Protein AF-0000000084983338 (afdb_homodimer)

Structure (mmCIF, N/CA/C/O backbone):
data_AF-0000000084983338-model_v1
#
loop_
_entity.id
_entity.type
_entity.pdbx_description
1 polymer 'DUF1273 domain-containing protein'
#
loop_
_atom_site.group_PDB
_atom_site.id
_atom_site.type_symbol
_atom_site.label_atom_id
_atom_site.label_alt_id
_atom_site.label_comp_id
_atom_site.label_asym_id
_atom_site.label_entity_id
_atom_site.label_seq_id
_atom_site.pdbx_PDB_ins_code
_atom_site.Cartn_x
_atom_site.Cartn_y
_atom_site.Cartn_z
_atom_site.occupancy
_atom_site.B_iso_or_equiv
_atom_site.auth_seq_id
_atom_site.auth_comp_id
_atom_site.auth_asym_id
_atom_site.auth_atom_id
_atom_site.pdbx_PDB_model_num
ATOM 1 N N . MET A 1 1 ? 13.805 -12.859 -18.594 1 73.19 1 MET A N 1
ATOM 2 C CA . MET A 1 1 ? 13.367 -13.867 -17.625 1 73.19 1 MET A CA 1
ATOM 3 C C . MET A 1 1 ? 12.023 -13.492 -17.016 1 73.19 1 MET A C 1
ATOM 5 O O . MET A 1 1 ? 11.156 -14.352 -16.844 1 73.19 1 MET A O 1
ATOM 9 N N . LYS A 1 2 ? 11.617 -12.203 -17.047 1 92.12 2 LYS A N 1
ATOM 10 C CA . LYS A 1 2 ? 10.352 -11.75 -16.484 1 92.12 2 LYS A CA 1
ATOM 11 C C . LYS A 1 2 ? 9.18 -12.148 -17.375 1 92.12 2 LYS A C 1
ATOM 13 O O . LYS A 1 2 ? 8.086 -12.438 -16.875 1 92.12 2 LYS A O 1
ATOM 18 N N . GLU A 1 3 ? 9.516 -12.289 -18.594 1 93.5 3 GLU A N 1
ATOM 19 C CA . GLU A 1 3 ? 8.461 -12.578 -19.562 1 93.5 3 GLU A CA 1
ATOM 20 C C . GLU A 1 3 ? 7.926 -14 -19.375 1 93.5 3 GLU A C 1
ATOM 22 O O . GLU A 1 3 ? 6.812 -14.305 -19.812 1 93.5 3 GLU A O 1
ATOM 27 N N . LYS A 1 4 ? 8.625 -14.766 -18.797 1 98.25 4 LYS A N 1
ATOM 28 C CA . LYS A 1 4 ? 8.211 -16.156 -18.578 1 98.25 4 LYS A CA 1
ATOM 29 C C . LYS A 1 4 ? 7.598 -16.328 -17.203 1 98.25 4 LYS A C 1
ATOM 31 O O . LYS A 1 4 ? 7.402 -17.453 -16.75 1 98.25 4 LYS A O 1
ATOM 36 N N . THR A 1 5 ? 7.383 -15.203 -16.531 1 98.69 5 THR A N 1
ATOM 37 C CA . THR A 1 5 ? 6.875 -15.258 -15.164 1 98.69 5 THR A CA 1
ATOM 38 C C . THR A 1 5 ? 5.594 -14.445 -15.023 1 98.69 5 THR A C 1
ATOM 40 O O . THR A 1 5 ? 5.492 -13.336 -15.562 1 98.69 5 THR A O 1
ATOM 43 N N . CYS A 1 6 ? 4.602 -15.016 -14.328 1 98.88 6 CYS A N 1
ATOM 44 C CA . CYS A 1 6 ? 3.363 -14.344 -13.945 1 98.88 6 CYS A CA 1
ATOM 45 C C . CYS A 1 6 ? 3.211 -14.305 -12.43 1 98.88 6 CYS A C 1
ATOM 47 O O . CYS A 1 6 ? 3.486 -15.289 -11.742 1 98.88 6 CYS A O 1
ATOM 49 N N . CYS A 1 7 ? 2.801 -13.148 -11.93 1 98.88 7 CYS A N 1
ATOM 50 C CA . CYS A 1 7 ? 2.467 -13.102 -10.516 1 98.88 7 CYS A CA 1
ATOM 51 C C . CYS A 1 7 ? 0.972 -12.891 -10.312 1 98.88 7 CYS A C 1
ATOM 53 O O . CYS A 1 7 ? 0.262 -12.516 -11.25 1 98.88 7 CYS A O 1
ATOM 55 N N . PHE A 1 8 ? 0.572 -13.234 -9.086 1 98.81 8 PHE A N 1
ATOM 56 C CA . PHE A 1 8 ? -0.829 -13.078 -8.711 1 98.81 8 PHE A CA 1
ATOM 57 C C . PHE A 1 8 ? -0.981 -12.055 -7.594 1 98.81 8 PHE A C 1
ATOM 59 O O . PHE A 1 8 ? -0.104 -11.922 -6.738 1 98.81 8 PHE A O 1
ATOM 66 N N . THR A 1 9 ? -2.039 -11.32 -7.617 1 98.06 9 THR A N 1
ATOM 67 C CA . THR A 1 9 ? -2.439 -10.469 -6.504 1 98.06 9 THR A CA 1
ATOM 68 C C . THR A 1 9 ? -3.955 -10.273 -6.484 1 98.06 9 THR A C 1
ATOM 70 O O . THR A 1 9 ? -4.586 -10.172 -7.539 1 98.06 9 THR A O 1
ATOM 73 N N . GLY A 1 10 ? -4.531 -10.305 -5.344 1 96.75 10 GLY A N 1
ATOM 74 C CA . GLY A 1 10 ? -5.969 -10.109 -5.293 1 96.75 10 GLY A CA 1
ATOM 75 C C . GLY A 1 10 ? -6.508 -10 -3.879 1 96.75 10 GLY A C 1
ATOM 76 O O . GLY A 1 10 ? -5.75 -10.109 -2.912 1 96.75 10 GLY A O 1
ATOM 77 N N . HIS A 1 11 ? -7.77 -9.758 -3.781 1 94.25 11 HIS A N 1
ATOM 78 C CA . HIS A 1 11 ? -8.453 -9.555 -2.512 1 94.25 11 HIS A CA 1
ATOM 79 C C . HIS A 1 11 ? -8.43 -10.812 -1.656 1 94.25 11 HIS A C 1
ATOM 81 O O . HIS A 1 11 ? -8.5 -11.93 -2.184 1 94.25 11 HIS A O 1
ATOM 87 N N . ARG A 1 12 ? -8.406 -10.648 -0.365 1 91.06 12 ARG A N 1
ATOM 88 C CA . ARG A 1 12 ? -8.445 -11.766 0.58 1 91.06 12 ARG A CA 1
ATOM 89 C C . ARG A 1 12 ? -9.875 -12.227 0.818 1 91.06 12 ARG A C 1
ATOM 91 O O . ARG A 1 12 ? -10.133 -13.43 0.928 1 91.06 12 ARG A O 1
ATOM 98 N N . ASP A 1 13 ? -10.688 -11.234 0.891 1 90.38 13 ASP A N 1
ATOM 99 C CA . ASP A 1 13 ? -12.086 -11.516 1.216 1 90.38 13 ASP A CA 1
ATOM 100 C C . ASP A 1 13 ? -12.93 -11.617 -0.049 1 90.38 13 ASP A C 1
ATOM 102 O O . ASP A 1 13 ? -13.422 -10.609 -0.558 1 90.38 13 ASP A O 1
ATOM 106 N N . ILE A 1 14 ? -13.141 -12.797 -0.531 1 93.5 14 ILE A N 1
ATOM 107 C CA . ILE A 1 14 ? -13.953 -13.094 -1.707 1 93.5 14 ILE A CA 1
ATOM 108 C C . ILE A 1 14 ? -15.117 -13.992 -1.314 1 93.5 14 ILE A C 1
ATOM 110 O O . ILE A 1 14 ? -14.922 -15.047 -0.711 1 93.5 14 ILE A O 1
ATOM 114 N N . PRO A 1 15 ? -16.312 -13.539 -1.605 1 93.44 15 PRO A N 1
ATOM 115 C CA . PRO A 1 15 ? -17.453 -14.414 -1.312 1 93.44 15 PRO A CA 1
ATOM 116 C C . PRO A 1 15 ? -17.312 -15.789 -1.964 1 93.44 15 PRO A C 1
ATOM 118 O O . PRO A 1 15 ? -17 -15.883 -3.154 1 93.44 15 PRO A O 1
ATOM 121 N N . LYS A 1 16 ? -17.609 -16.812 -1.213 1 93.75 16 LYS A N 1
ATOM 122 C CA . LYS A 1 16 ? -17.406 -18.188 -1.666 1 93.75 16 LYS A CA 1
ATOM 123 C C . LYS A 1 16 ? -18.234 -18.484 -2.914 1 93.75 16 LYS A C 1
ATOM 125 O O . LYS A 1 16 ? -17.828 -19.266 -3.768 1 93.75 16 LYS A O 1
ATOM 130 N N . LYS A 1 17 ? -19.359 -17.797 -3.002 1 95.56 17 LYS A N 1
ATOM 131 C CA . LYS A 1 17 ? -20.25 -18.016 -4.133 1 95.56 17 LYS A CA 1
ATOM 132 C C . LYS A 1 17 ? -19.578 -17.641 -5.449 1 95.56 17 LYS A C 1
ATOM 134 O O . LYS A 1 17 ? -19.984 -18.109 -6.516 1 95.56 17 LYS A O 1
ATOM 139 N N . LEU A 1 18 ? -18.484 -16.922 -5.41 1 95.94 18 LEU A N 1
ATOM 140 C CA . LEU A 1 18 ? -17.812 -16.453 -6.617 1 95.94 18 LEU A CA 1
ATOM 141 C C . LEU A 1 18 ? -16.656 -17.359 -6.992 1 95.94 18 LEU A C 1
ATOM 143 O O . LEU A 1 18 ? -16.094 -17.234 -8.078 1 95.94 18 LEU A O 1
ATOM 147 N N . TYR A 1 19 ? -16.312 -18.328 -6.145 1 96.62 19 TYR A N 1
ATOM 148 C CA . TYR A 1 19 ? -15.125 -19.141 -6.32 1 96.62 19 TYR A CA 1
ATOM 149 C C . TYR A 1 19 ? -15.188 -19.938 -7.625 1 96.62 19 TYR A C 1
ATOM 151 O O . TYR A 1 19 ? -14.219 -19.953 -8.391 1 96.62 19 TYR A O 1
ATOM 159 N N . PRO A 1 20 ? -16.359 -20.516 -7.949 1 97 20 PRO A N 1
ATOM 160 C CA . PRO A 1 20 ? -16.391 -21.312 -9.18 1 97 20 PRO A CA 1
ATOM 161 C C . PRO A 1 20 ? -16.109 -20.484 -10.422 1 97 20 PRO A C 1
ATOM 163 O O . PRO A 1 20 ? -15.336 -20.906 -11.289 1 97 20 PRO A O 1
ATOM 166 N N . LYS A 1 21 ? -16.672 -19.312 -10.477 1 97 21 LYS A N 1
ATOM 167 C CA . LYS A 1 21 ? -16.453 -18.438 -11.617 1 97 21 LYS A CA 1
ATOM 168 C C . LYS A 1 21 ? -15.008 -17.969 -11.695 1 97 21 LYS A C 1
ATOM 170 O O . LYS A 1 21 ? -14.406 -17.953 -12.766 1 97 21 LYS A O 1
ATOM 175 N N . ILE A 1 22 ? -14.469 -17.656 -10.625 1 97.81 22 ILE A N 1
ATOM 176 C CA . ILE A 1 22 ? -13.094 -17.172 -10.562 1 97.81 22 ILE A CA 1
ATOM 177 C C . ILE A 1 22 ? -12.133 -18.297 -10.961 1 97.81 22 ILE A C 1
ATOM 179 O O . ILE A 1 22 ? -11.211 -18.078 -11.75 1 97.81 22 ILE A O 1
ATOM 183 N N . LYS A 1 23 ? -12.414 -19.484 -10.414 1 98.19 23 LYS A N 1
ATOM 184 C CA . LYS A 1 23 ? -11.562 -20.641 -10.703 1 98.19 23 LYS A CA 1
ATOM 185 C C . LYS A 1 23 ? -11.57 -20.953 -12.195 1 98.19 23 LYS A C 1
ATOM 187 O O . LYS A 1 23 ? -10.523 -21.281 -12.773 1 98.19 23 LYS A O 1
ATOM 192 N N . LYS A 1 24 ? -12.711 -20.828 -12.758 1 98 24 LYS A N 1
ATOM 193 C CA . LYS A 1 24 ? -12.828 -21.109 -14.188 1 98 24 LYS A CA 1
ATOM 194 C C . LYS A 1 24 ? -12.008 -20.125 -15.016 1 98 24 LYS A C 1
ATOM 196 O O . LYS A 1 24 ? -11.234 -20.531 -15.891 1 98 24 LYS A O 1
ATOM 201 N N . ARG A 1 25 ? -12.125 -18.906 -14.758 1 98.12 25 ARG A N 1
ATOM 202 C CA . ARG A 1 25 ? -11.398 -17.859 -15.484 1 98.12 25 ARG A CA 1
ATOM 203 C C . ARG A 1 25 ? -9.898 -17.953 -15.219 1 98.12 25 ARG A C 1
ATOM 205 O O . ARG A 1 25 ? -9.086 -17.766 -16.125 1 98.12 25 ARG A O 1
ATOM 212 N N . LEU A 1 26 ? -9.602 -18.25 -14.008 1 98.62 26 LEU A N 1
ATOM 213 C CA . LEU A 1 26 ? -8.203 -18.391 -13.617 1 98.62 26 LEU A CA 1
ATOM 214 C C . LEU A 1 26 ? -7.531 -19.516 -14.398 1 98.62 26 LEU A C 1
ATOM 216 O O . LEU A 1 26 ? -6.441 -19.328 -14.945 1 98.62 26 LEU A O 1
ATOM 220 N N . LYS A 1 27 ? -8.227 -20.625 -14.422 1 98.69 27 LYS A N 1
ATOM 221 C CA . LYS A 1 27 ? -7.715 -21.766 -15.18 1 98.69 27 LYS A CA 1
ATOM 222 C C . LYS A 1 27 ? -7.461 -21.375 -16.641 1 98.69 27 LYS A C 1
ATOM 224 O O . LYS A 1 27 ? -6.398 -21.672 -17.188 1 98.69 27 LYS A O 1
ATOM 229 N N . HIS A 1 28 ? -8.383 -20.688 -17.172 1 98.5 28 HIS A N 1
ATOM 230 C CA . HIS A 1 28 ? -8.281 -20.266 -18.562 1 98.5 28 HIS A CA 1
ATOM 231 C C . HIS A 1 28 ? -7.086 -19.344 -18.781 1 98.5 28 HIS A C 1
ATOM 233 O O . HIS A 1 28 ? -6.301 -19.547 -19.703 1 98.5 28 HIS A O 1
ATOM 239 N N . GLU A 1 29 ? -6.902 -18.391 -17.969 1 98.62 29 GLU A N 1
ATOM 240 C CA . GLU A 1 29 ? -5.84 -17.406 -18.125 1 98.62 29 GLU A CA 1
ATOM 241 C C . GLU A 1 29 ? -4.465 -18.031 -17.922 1 98.62 29 GLU A C 1
ATOM 243 O O . GLU A 1 29 ? -3.516 -17.719 -18.641 1 98.62 29 GLU A O 1
ATOM 248 N N . ILE A 1 30 ? -4.371 -18.938 -16.922 1 98.81 30 ILE A N 1
ATOM 249 C CA . ILE A 1 30 ? -3.096 -19.594 -16.688 1 98.81 30 ILE A CA 1
ATOM 250 C C . ILE A 1 30 ? -2.721 -20.453 -17.891 1 98.81 30 ILE A C 1
ATOM 252 O O . ILE A 1 30 ? -1.581 -20.422 -18.359 1 98.81 30 ILE A O 1
ATOM 256 N N . LYS A 1 31 ? -3.709 -21.172 -18.391 1 98.75 31 LYS A N 1
ATOM 257 C CA . LYS A 1 31 ? -3.445 -22.016 -19.562 1 98.75 31 LYS A CA 1
ATOM 258 C C . LYS A 1 31 ? -3.025 -21.156 -20.75 1 98.75 31 LYS A C 1
ATOM 260 O O . LYS A 1 31 ? -2.145 -21.562 -21.516 1 98.75 31 LYS A O 1
ATOM 265 N N . ARG A 1 32 ? -3.691 -20.047 -20.953 1 98.62 32 ARG A N 1
ATOM 266 C CA . ARG A 1 32 ? -3.32 -19.141 -22.016 1 98.62 32 ARG A CA 1
ATOM 267 C C . ARG A 1 32 ? -1.866 -18.703 -21.891 1 98.62 32 ARG A C 1
ATOM 269 O O . ARG A 1 32 ? -1.115 -18.719 -22.859 1 98.62 32 ARG A O 1
ATOM 276 N N . LEU A 1 33 ? -1.463 -18.375 -20.75 1 98.62 33 LEU A N 1
ATOM 277 C CA . LEU A 1 33 ? -0.1 -17.922 -20.516 1 98.62 33 LEU A CA 1
ATOM 278 C C . LEU A 1 33 ? 0.902 -19.047 -20.719 1 98.62 33 LEU A C 1
ATOM 280 O O . LEU A 1 33 ? 1.988 -18.828 -21.266 1 98.62 33 LEU A O 1
ATOM 284 N N . ILE A 1 34 ? 0.496 -20.234 -20.25 1 98.56 34 ILE A N 1
ATOM 285 C CA . ILE A 1 34 ? 1.349 -21.391 -20.484 1 98.56 34 ILE A CA 1
ATOM 286 C C . ILE A 1 34 ? 1.582 -21.562 -21.984 1 98.56 34 ILE A C 1
ATOM 288 O O . ILE A 1 34 ? 2.717 -21.781 -22.422 1 98.56 34 ILE A O 1
ATOM 292 N N . SER A 1 35 ? 0.525 -21.422 -22.734 1 98.12 35 SER A N 1
ATOM 293 C CA . SER A 1 35 ? 0.621 -21.594 -24.172 1 98.12 35 SER A CA 1
ATOM 294 C C . SER A 1 35 ? 1.512 -20.516 -24.797 1 98.12 35 SER A C 1
ATOM 296 O O . SER A 1 35 ? 2.043 -20.703 -25.891 1 98.12 35 SER A O 1
ATOM 298 N N . GLN A 1 36 ? 1.729 -19.453 -24.109 1 97.88 36 GLN A N 1
ATOM 299 C CA . GLN A 1 36 ? 2.555 -18.344 -24.594 1 97.88 36 GLN A CA 1
ATOM 300 C C . GLN A 1 36 ? 3.982 -18.453 -24.062 1 97.88 36 GLN A C 1
ATOM 302 O O . GLN A 1 36 ? 4.797 -17.562 -24.281 1 97.88 36 GLN A O 1
ATOM 307 N N . GLY A 1 37 ? 4.207 -19.453 -23.297 1 97.81 37 GLY A N 1
ATOM 308 C CA . GLY A 1 37 ? 5.574 -19.734 -22.891 1 97.81 37 GLY A CA 1
ATOM 309 C C . GLY A 1 37 ? 5.867 -19.359 -21.453 1 97.81 37 GLY A C 1
ATOM 310 O O . GLY A 1 37 ? 7.012 -19.438 -21 1 97.81 37 GLY A O 1
ATOM 311 N N . VAL A 1 38 ? 4.859 -19 -20.703 1 98.62 38 VAL A N 1
ATOM 312 C CA . VAL A 1 38 ? 5.039 -18.672 -19.281 1 98.62 38 VAL A CA 1
ATOM 313 C C . VAL A 1 38 ? 5.207 -19.953 -18.469 1 98.62 38 VAL A C 1
ATOM 315 O O . VAL A 1 38 ? 4.426 -20.891 -18.609 1 98.62 38 VAL A O 1
ATOM 318 N N . LEU A 1 39 ? 6.223 -19.906 -17.578 1 98.62 39 LEU A N 1
ATOM 319 C CA . LEU A 1 39 ? 6.57 -21.125 -16.859 1 98.62 39 LEU A CA 1
ATOM 320 C C . LEU A 1 39 ? 6.457 -20.906 -15.352 1 98.62 39 LEU A C 1
ATOM 322 O O . LEU A 1 39 ? 6.215 -21.859 -14.602 1 98.62 39 LEU A O 1
ATOM 326 N N . TYR A 1 40 ? 6.707 -19.734 -14.906 1 98.81 40 TYR A N 1
ATOM 327 C CA . TYR A 1 40 ? 6.797 -19.453 -13.477 1 98.81 40 TYR A CA 1
ATOM 328 C C . TYR A 1 40 ? 5.59 -18.641 -13.008 1 98.81 40 TYR A C 1
ATOM 330 O O . TYR A 1 40 ? 5.211 -17.656 -13.633 1 98.81 40 TYR A O 1
ATOM 338 N N . PHE A 1 41 ? 5 -19.156 -11.938 1 98.88 41 PHE A N 1
ATOM 339 C CA . PHE A 1 41 ? 3.834 -18.5 -11.359 1 98.88 41 PHE A CA 1
ATOM 340 C C . PHE A 1 41 ? 4.07 -18.156 -9.891 1 98.88 41 PHE A C 1
ATOM 342 O O . PHE A 1 41 ? 4.23 -19.062 -9.062 1 98.88 41 PHE A O 1
ATOM 349 N N . GLY A 1 42 ? 4.125 -16.844 -9.633 1 98.69 42 GLY A N 1
ATOM 350 C CA . GLY A 1 42 ? 4.438 -16.359 -8.297 1 98.69 42 GLY A CA 1
ATOM 351 C C . GLY A 1 42 ? 3.205 -15.961 -7.504 1 98.69 42 GLY A C 1
ATOM 352 O O . GLY A 1 42 ? 2.316 -15.289 -8.023 1 98.69 42 GLY A O 1
ATOM 353 N N . CYS A 1 43 ? 3.25 -16.328 -6.215 1 98 43 CYS A N 1
ATOM 354 C CA . CYS A 1 43 ? 2.131 -16.062 -5.316 1 98 43 CYS A CA 1
ATOM 355 C C . CYS A 1 43 ? 2.625 -15.609 -3.947 1 98 43 CYS A C 1
ATOM 357 O O . CYS A 1 43 ? 3.678 -16.062 -3.484 1 98 43 CYS A O 1
ATOM 359 N N . GLY A 1 44 ? 1.779 -14.758 -3.316 1 97.56 44 GLY A N 1
ATOM 360 C CA . GLY A 1 44 ? 2.203 -14.188 -2.047 1 97.56 44 GLY A CA 1
ATOM 361 C C . GLY A 1 44 ? 1.765 -15.008 -0.849 1 97.56 44 GLY A C 1
ATOM 362 O O . GLY A 1 44 ? 2.096 -14.68 0.292 1 97.56 44 GLY A O 1
ATOM 363 N N . GLY A 1 45 ? 0.954 -15.977 -1.044 1 96.94 45 GLY A N 1
ATOM 364 C CA . GLY A 1 45 ? 0.61 -16.922 0.007 1 96.94 45 GLY A CA 1
ATOM 365 C C . GLY A 1 45 ? -0.509 -16.438 0.906 1 96.94 45 GLY A C 1
ATOM 366 O O . GLY A 1 45 ? -0.864 -17.094 1.882 1 96.94 45 GLY A O 1
ATOM 367 N N . ALA A 1 46 ? -1.044 -15.273 0.644 1 95.19 46 ALA A N 1
ATOM 368 C CA . ALA A 1 46 ? -2.146 -14.758 1.452 1 95.19 46 ALA A CA 1
ATOM 369 C C . ALA A 1 46 ? -3.408 -15.594 1.257 1 95.19 46 ALA A C 1
ATOM 371 O O . ALA A 1 46 ? -3.465 -16.438 0.366 1 95.19 46 ALA A O 1
ATOM 372 N N . GLN A 1 47 ? -4.34 -15.383 2.152 1 95.25 47 GLN A N 1
ATOM 373 C CA . GLN A 1 47 ? -5.648 -16.016 2 1 95.25 47 GLN A CA 1
ATOM 374 C C . GLN A 1 47 ? -6.414 -15.406 0.83 1 95.25 47 GLN A C 1
ATOM 376 O O . GLN A 1 47 ? -6.004 -14.383 0.274 1 95.25 47 GLN A O 1
ATOM 381 N N . GLY A 1 48 ? -7.473 -16.062 0.41 1 95.94 48 GLY A N 1
ATOM 382 C CA . GLY A 1 48 ? -8.32 -15.539 -0.649 1 95.94 48 GLY A CA 1
ATOM 383 C C . GLY A 1 48 ? -7.812 -15.875 -2.039 1 95.94 48 GLY A C 1
ATOM 384 O O . GLY A 1 48 ? -7.617 -17.047 -2.369 1 95.94 48 GLY A O 1
ATOM 385 N N . PHE A 1 49 ? -7.555 -14.828 -2.785 1 98.06 49 PHE A N 1
ATOM 386 C CA . PHE A 1 49 ? -7.227 -15.023 -4.195 1 98.06 49 PHE A CA 1
ATOM 387 C C . PHE A 1 49 ? -5.902 -15.766 -4.344 1 98.06 49 PHE A C 1
ATOM 389 O O . PHE A 1 49 ? -5.773 -16.641 -5.191 1 98.06 49 PHE A O 1
ATOM 396 N N . ASP A 1 50 ? -4.938 -15.469 -3.527 1 98.12 50 ASP A N 1
ATOM 397 C CA . ASP A 1 50 ? -3.637 -16.125 -3.598 1 98.12 50 ASP A CA 1
ATOM 398 C C . ASP A 1 50 ? -3.779 -17.641 -3.422 1 98.12 50 ASP A C 1
ATOM 400 O O . ASP A 1 50 ? -3.119 -18.422 -4.117 1 98.12 50 ASP A O 1
ATOM 404 N N . THR A 1 51 ? -4.605 -17.984 -2.467 1 97.81 51 THR A N 1
ATOM 405 C CA . THR A 1 51 ? -4.816 -19.422 -2.223 1 97.81 51 THR A CA 1
ATOM 406 C C . THR A 1 51 ? -5.418 -20.094 -3.451 1 97.81 51 THR A C 1
ATOM 408 O O . THR A 1 51 ? -4.957 -21.156 -3.869 1 97.81 51 THR A O 1
ATOM 411 N N . LEU A 1 52 ? -6.402 -19.453 -4.043 1 98.19 52 LEU A N 1
ATOM 412 C CA . LEU A 1 52 ? -7.027 -19.984 -5.25 1 98.19 52 LEU A CA 1
ATOM 413 C C . LEU A 1 52 ? -6 -20.156 -6.363 1 98.19 52 LEU A C 1
ATOM 415 O O . LEU A 1 52 ? -5.984 -21.188 -7.051 1 98.19 52 LEU A O 1
ATOM 419 N N . CYS A 1 53 ? -5.18 -19.234 -6.512 1 98.88 53 CYS A N 1
ATOM 420 C CA . CYS A 1 53 ? -4.188 -19.234 -7.578 1 98.88 53 CYS A CA 1
ATOM 421 C C . CYS A 1 53 ? -3.162 -20.344 -7.363 1 98.88 53 CYS A C 1
ATOM 423 O O . CYS A 1 53 ? -2.861 -21.109 -8.281 1 98.88 53 CYS A O 1
ATOM 425 N N . ALA A 1 54 ? -2.648 -20.406 -6.152 1 98.81 54 ALA A N 1
ATOM 426 C CA . ALA A 1 54 ? -1.644 -21.422 -5.848 1 98.81 54 ALA A CA 1
ATOM 427 C C . ALA A 1 54 ? -2.197 -22.812 -6.074 1 98.81 54 ALA A C 1
ATOM 429 O O . ALA A 1 54 ? -1.536 -23.656 -6.688 1 98.81 54 ALA A O 1
ATOM 430 N N . GLN A 1 55 ? -3.383 -22.984 -5.633 1 98.5 55 GLN A N 1
ATOM 431 C CA . GLN A 1 55 ? -4.012 -24.297 -5.793 1 98.5 55 GLN A CA 1
ATOM 432 C C . GLN A 1 55 ? -4.227 -24.625 -7.266 1 98.5 55 GLN A C 1
ATOM 434 O O . GLN A 1 55 ? -4.039 -25.781 -7.688 1 98.5 55 GLN A O 1
ATOM 439 N N . MET A 1 56 ? -4.598 -23.672 -8 1 98.81 56 MET A N 1
ATOM 440 C CA . MET A 1 56 ? -4.828 -23.891 -9.43 1 98.81 56 MET A CA 1
ATOM 441 C C . MET A 1 56 ? -3.527 -24.234 -10.148 1 98.81 56 MET A C 1
ATOM 443 O O . MET A 1 56 ? -3.496 -25.141 -10.984 1 98.81 56 MET A O 1
ATOM 447 N N . VAL A 1 57 ? -2.48 -23.547 -9.859 1 98.88 57 VAL A N 1
ATOM 448 C CA . VAL A 1 57 ? -1.186 -23.828 -10.469 1 98.88 57 VAL A CA 1
ATOM 449 C C . VAL A 1 57 ? -0.762 -25.266 -10.141 1 98.88 57 VAL A C 1
ATOM 451 O O . VAL A 1 57 ? -0.323 -26 -11.023 1 98.88 57 VAL A O 1
ATOM 454 N N . LEU A 1 58 ? -0.917 -25.625 -8.852 1 98.62 58 LEU A N 1
ATOM 455 C CA . LEU A 1 58 ? -0.543 -26.969 -8.43 1 98.62 58 LEU A CA 1
ATOM 456 C C . LEU A 1 58 ? -1.369 -28.016 -9.164 1 98.62 58 LEU A C 1
ATOM 458 O O . LEU A 1 58 ? -0.843 -29.062 -9.562 1 98.62 58 LEU A O 1
ATOM 462 N N . LYS A 1 59 ? -2.639 -27.734 -9.32 1 98.5 59 LYS A N 1
ATOM 463 C CA . LYS A 1 59 ? -3.51 -28.641 -10.047 1 98.5 59 LYS A CA 1
ATOM 464 C C . LYS A 1 59 ? -3.07 -28.781 -11.508 1 98.5 59 LYS A C 1
ATOM 466 O O . LYS A 1 59 ? -2.998 -29.891 -12.039 1 98.5 59 LYS A O 1
ATOM 471 N N . LEU A 1 60 ? -2.742 -27.734 -12.148 1 98.62 60 LEU A N 1
ATOM 472 C CA . LEU A 1 60 ? -2.402 -27.719 -13.562 1 98.62 60 LEU A CA 1
ATOM 473 C C . LEU A 1 60 ? -1.025 -28.328 -13.805 1 98.62 60 LEU A C 1
ATOM 475 O O . LEU A 1 60 ? -0.708 -28.734 -14.922 1 98.62 60 LEU A O 1
ATOM 479 N N . LYS A 1 61 ? -0.242 -28.406 -12.805 1 97.62 61 LYS A N 1
ATOM 480 C CA . LYS A 1 61 ? 1.08 -29.016 -12.922 1 97.62 61 LYS A CA 1
ATOM 481 C C . LYS A 1 61 ? 0.978 -30.469 -13.352 1 97.62 61 LYS A C 1
ATOM 483 O O . LYS A 1 61 ? 1.918 -31.016 -13.93 1 97.62 61 LYS A O 1
ATOM 488 N N . ARG A 1 62 ? -0.092 -31.031 -13.023 1 96.62 62 ARG A N 1
ATOM 489 C CA . ARG A 1 62 ? -0.309 -32.438 -13.422 1 96.62 62 ARG A CA 1
ATOM 490 C C . ARG A 1 62 ? -0.308 -32.562 -14.938 1 96.62 62 ARG A C 1
ATOM 492 O O . ARG A 1 62 ? 0.206 -33.562 -15.469 1 96.62 62 ARG A O 1
ATOM 499 N N . LYS A 1 63 ? -0.829 -31.625 -15.547 1 97.44 63 LYS A N 1
ATOM 500 C CA . LYS A 1 63 ? -0.92 -31.641 -17 1 97.44 63 LYS A CA 1
ATOM 501 C C . LYS A 1 63 ? 0.236 -30.859 -17.641 1 97.44 63 LYS A C 1
ATOM 503 O O . LYS A 1 63 ? 0.657 -31.156 -18.75 1 97.44 63 LYS A O 1
ATOM 508 N N . TYR A 1 64 ? 0.749 -29.969 -16.953 1 98.19 64 TYR A N 1
ATOM 509 C CA . TYR A 1 64 ? 1.858 -29.141 -17.406 1 98.19 64 TYR A CA 1
ATOM 510 C C . TYR A 1 64 ? 3.027 -29.203 -16.422 1 98.19 64 TYR A C 1
ATOM 512 O O . TYR A 1 64 ? 3.299 -28.25 -15.703 1 98.19 64 TYR A O 1
ATOM 520 N N . PRO A 1 65 ? 3.793 -30.219 -16.469 1 96.94 65 PRO A N 1
ATOM 521 C CA . PRO A 1 65 ? 4.789 -30.5 -15.422 1 96.94 65 PRO A CA 1
ATOM 522 C C . PRO A 1 65 ? 5.922 -29.469 -15.398 1 96.94 65 PRO A C 1
ATOM 524 O O . PRO A 1 65 ? 6.645 -29.359 -14.406 1 96.94 65 PRO A O 1
ATOM 527 N N . ASP A 1 66 ? 6.035 -28.734 -16.422 1 97.88 66 ASP A N 1
ATOM 528 C CA . ASP A 1 66 ? 7.168 -27.812 -16.516 1 97.88 66 ASP A CA 1
ATOM 529 C C . ASP A 1 66 ? 6.895 -26.516 -15.758 1 97.88 66 ASP A C 1
ATOM 531 O O . ASP A 1 66 ? 7.816 -25.766 -15.469 1 97.88 66 ASP A O 1
ATOM 535 N N . ILE A 1 67 ? 5.633 -26.234 -15.461 1 98.62 67 ILE A N 1
ATOM 536 C CA . ILE A 1 67 ? 5.371 -24.969 -14.789 1 98.62 67 ILE A CA 1
ATOM 537 C C . ILE A 1 67 ? 5.762 -25.078 -13.312 1 98.62 67 ILE A C 1
ATOM 539 O O . ILE A 1 67 ? 5.832 -26.172 -12.766 1 98.62 67 ILE A O 1
ATOM 543 N N . LYS A 1 68 ? 6.137 -23.922 -12.711 1 98.75 68 LYS A N 1
ATOM 544 C CA . LYS A 1 68 ? 6.605 -23.859 -11.328 1 98.75 68 LYS A CA 1
ATOM 545 C C . LYS A 1 68 ? 5.773 -22.875 -10.516 1 98.75 68 LYS A C 1
ATOM 547 O O . LYS A 1 68 ? 5.414 -21.812 -11 1 98.75 68 LYS A O 1
ATOM 552 N N . LEU A 1 69 ? 5.496 -23.312 -9.281 1 98.81 69 LEU A N 1
ATOM 553 C CA . LEU A 1 69 ? 4.902 -22.422 -8.297 1 98.81 69 LEU A CA 1
ATOM 554 C C . LEU A 1 69 ? 5.973 -21.828 -7.387 1 98.81 69 LEU A C 1
ATOM 556 O O . LEU A 1 69 ? 6.703 -22.562 -6.723 1 98.81 69 LEU A O 1
ATOM 560 N N . ILE A 1 70 ? 6.059 -20.516 -7.414 1 98.81 70 ILE A N 1
ATOM 561 C CA . ILE A 1 70 ? 6.98 -19.781 -6.547 1 98.81 70 ILE A CA 1
ATOM 562 C C . ILE A 1 70 ? 6.191 -19.031 -5.477 1 98.81 70 ILE A C 1
ATOM 564 O O . ILE A 1 70 ? 5.363 -18.172 -5.789 1 98.81 70 ILE A O 1
ATOM 568 N N . LEU A 1 71 ? 6.492 -19.406 -4.219 1 98.75 71 LEU A N 1
ATOM 569 C CA . LEU A 1 71 ? 5.879 -18.672 -3.117 1 98.75 71 LEU A CA 1
ATOM 570 C C . LEU A 1 71 ? 6.816 -17.594 -2.602 1 98.75 71 LEU A C 1
ATOM 572 O O . LEU A 1 71 ? 7.973 -17.859 -2.283 1 98.75 71 LEU A O 1
ATOM 576 N N . VAL A 1 72 ? 6.332 -16.375 -2.66 1 98.62 72 VAL A N 1
ATOM 577 C CA . VAL A 1 72 ? 7.027 -15.25 -2.035 1 98.62 72 VAL A CA 1
ATOM 578 C C . VAL A 1 72 ? 6.281 -14.812 -0.775 1 98.62 72 VAL A C 1
ATOM 580 O O . VAL A 1 72 ? 5.148 -14.328 -0.853 1 98.62 72 VAL A O 1
ATOM 583 N N . LEU A 1 73 ? 6.949 -15.016 0.368 1 98.38 73 LEU A N 1
ATOM 584 C CA . LEU A 1 73 ? 6.289 -14.789 1.649 1 98.38 73 LEU A CA 1
ATOM 585 C C . LEU A 1 73 ? 6.891 -13.586 2.369 1 98.38 73 LEU A C 1
ATOM 587 O O . LEU A 1 73 ? 8.086 -13.32 2.246 1 98.38 73 LEU A O 1
ATOM 591 N N . PRO A 1 74 ? 6.082 -12.883 3.141 1 96.38 74 PRO A N 1
ATOM 592 C CA . PRO A 1 74 ? 6.551 -11.625 3.727 1 96.38 74 PRO A CA 1
ATOM 593 C C . PRO A 1 74 ? 7.492 -11.844 4.906 1 96.38 74 PRO A C 1
ATOM 595 O O . PRO A 1 74 ? 8.477 -11.109 5.062 1 96.38 74 PRO A O 1
ATOM 598 N N . PHE A 1 75 ? 7.184 -12.758 5.742 1 95.25 75 PHE A N 1
ATOM 599 C CA . PHE A 1 75 ? 7.965 -13.094 6.93 1 95.25 75 PHE A CA 1
ATOM 600 C C . PHE A 1 75 ? 7.57 -14.461 7.473 1 95.25 75 PHE A C 1
ATOM 602 O O . PHE A 1 75 ? 6.508 -14.984 7.133 1 95.25 75 PHE A O 1
ATOM 609 N N . PRO A 1 76 ? 8.57 -15.008 8.258 1 95.25 76 PRO A N 1
ATOM 610 C CA . PRO A 1 76 ? 8.156 -16.25 8.914 1 95.25 76 PRO A CA 1
ATOM 611 C C . PRO A 1 76 ? 6.953 -16.062 9.836 1 95.25 76 PRO A C 1
ATOM 613 O O . PRO A 1 76 ? 6.898 -15.094 10.594 1 95.25 76 PRO A O 1
ATOM 616 N N . GLY A 1 77 ? 5.98 -16.906 9.719 1 93.88 77 GLY A N 1
ATOM 617 C CA . GLY A 1 77 ? 4.852 -16.844 10.633 1 93.88 77 GLY A CA 1
ATOM 618 C C . GLY A 1 77 ? 3.654 -16.109 10.055 1 93.88 77 GLY A C 1
ATOM 619 O O . GLY A 1 77 ? 2.729 -15.75 10.789 1 93.88 77 GLY A O 1
ATOM 620 N N . GLN A 1 78 ? 3.598 -15.812 8.797 1 92.56 78 GLN A N 1
ATOM 621 C CA . GLN A 1 78 ? 2.484 -15.125 8.156 1 92.56 78 GLN A CA 1
ATOM 622 C C . GLN A 1 78 ? 1.148 -15.75 8.547 1 92.56 78 GLN A C 1
ATOM 624 O O . GLN A 1 78 ? 0.161 -15.039 8.75 1 92.56 78 GLN A O 1
ATOM 629 N N . ALA A 1 79 ? 1.102 -17.062 8.711 1 94.88 79 ALA A N 1
ATOM 630 C CA . ALA A 1 79 ? -0.176 -17.75 8.867 1 94.88 79 ALA A CA 1
ATOM 631 C C . ALA A 1 79 ? -0.417 -18.141 10.328 1 94.88 79 ALA A C 1
ATOM 633 O O . ALA A 1 79 ? -1.391 -18.812 10.641 1 94.88 79 ALA A O 1
ATOM 634 N N . ASP A 1 80 ? 0.448 -17.625 11.211 1 91.81 80 ASP A N 1
ATOM 635 C CA . ASP A 1 80 ? 0.461 -18.109 12.586 1 91.81 80 ASP A CA 1
ATOM 636 C C . ASP A 1 80 ? -0.881 -17.844 13.273 1 91.81 80 ASP A C 1
ATOM 638 O O . ASP A 1 80 ? -1.321 -18.641 14.109 1 91.81 80 ASP A O 1
ATOM 642 N N . LEU A 1 81 ? -1.577 -16.797 12.852 1 86.81 81 LEU A N 1
ATOM 643 C CA . LEU A 1 81 ? -2.787 -16.406 13.57 1 86.81 81 LEU A CA 1
ATOM 644 C C . LEU A 1 81 ? -4.031 -16.75 12.758 1 86.81 81 LEU A C 1
ATOM 646 O O . LEU A 1 81 ? -5.145 -16.359 13.133 1 86.81 81 LEU A O 1
ATOM 650 N N . TRP A 1 82 ? -3.875 -17.516 11.734 1 93.88 82 TRP A N 1
ATOM 651 C CA . TRP A 1 82 ? -5.008 -17.906 10.906 1 93.88 82 TRP A CA 1
ATOM 652 C C . TRP A 1 82 ? -5.777 -19.062 11.539 1 93.88 82 TRP A C 1
ATOM 654 O O . TRP A 1 82 ? -5.316 -19.656 12.516 1 93.88 82 TRP A O 1
ATOM 664 N N . GLN A 1 83 ? -7 -19.297 10.969 1 95.12 83 GLN A N 1
ATOM 665 C CA . GLN A 1 83 ? -7.766 -20.469 11.391 1 95.12 83 GLN A CA 1
ATOM 666 C C . GLN A 1 83 ? -7.066 -21.75 10.977 1 95.12 83 GLN A C 1
ATOM 668 O O . GLN A 1 83 ? -6.34 -21.781 9.984 1 95.12 83 GLN A O 1
ATOM 673 N N . ALA A 1 84 ? -7.301 -22.797 11.656 1 96.62 84 ALA A N 1
ATOM 674 C CA . ALA A 1 84 ? -6.594 -24.062 11.5 1 96.62 84 ALA A CA 1
ATOM 675 C C . ALA A 1 84 ? -6.664 -24.547 10.062 1 96.62 84 ALA A C 1
ATOM 677 O O . ALA A 1 84 ? -5.648 -24.969 9.492 1 96.62 84 ALA A O 1
ATOM 678 N N . ASP A 1 85 ? -7.848 -24.531 9.5 1 96.12 85 ASP A N 1
ATOM 679 C CA . ASP A 1 85 ? -8.016 -25.016 8.133 1 96.12 85 ASP A CA 1
ATOM 680 C C . ASP A 1 85 ? -7.191 -24.188 7.148 1 96.12 85 ASP A C 1
ATOM 682 O O . ASP A 1 85 ? -6.625 -24.719 6.199 1 96.12 85 ASP A O 1
ATOM 686 N N . ASP A 1 86 ? -7.098 -22.922 7.398 1 96.31 86 ASP A N 1
ATOM 687 C CA . ASP A 1 86 ? -6.324 -22.047 6.535 1 96.31 86 ASP A CA 1
ATOM 688 C C . ASP A 1 86 ? -4.824 -22.297 6.695 1 96.31 86 ASP A C 1
ATOM 690 O O . ASP A 1 86 ? -4.074 -22.234 5.719 1 96.31 86 ASP A O 1
ATOM 694 N N . VAL A 1 87 ? -4.453 -22.578 7.93 1 97.38 87 VAL A N 1
ATOM 695 C CA . VAL A 1 87 ? -3.051 -22.891 8.188 1 97.38 87 VAL A CA 1
ATOM 696 C C . VAL A 1 87 ? -2.668 -24.188 7.469 1 97.38 87 VAL A C 1
ATOM 698 O O . VAL A 1 87 ? -1.609 -24.266 6.844 1 97.38 87 VAL A O 1
ATOM 701 N N . ARG A 1 88 ? -3.498 -25.156 7.52 1 97.25 88 ARG A N 1
ATOM 702 C CA . ARG A 1 88 ? -3.244 -26.438 6.848 1 97.25 88 ARG A CA 1
ATOM 703 C C . ARG A 1 88 ? -3.096 -26.234 5.344 1 97.25 88 ARG A C 1
ATOM 705 O O . ARG A 1 88 ? -2.182 -26.797 4.727 1 97.25 88 ARG A O 1
ATOM 712 N N . ARG A 1 89 ? -4.012 -25.438 4.816 1 97.12 89 ARG A N 1
ATOM 713 C CA . ARG A 1 89 ? -3.945 -25.172 3.385 1 97.12 89 ARG A CA 1
ATOM 714 C C . ARG A 1 89 ? -2.656 -24.438 3.025 1 97.12 89 ARG A C 1
ATOM 716 O O . ARG A 1 89 ? -1.987 -24.781 2.053 1 97.12 89 ARG A O 1
ATOM 723 N N . TYR A 1 90 ? -2.355 -23.484 3.848 1 97.94 90 TYR A N 1
ATOM 724 C CA . TYR A 1 90 ? -1.145 -22.703 3.666 1 97.94 90 TYR A CA 1
ATOM 725 C C . TYR A 1 90 ? 0.094 -23.594 3.678 1 97.94 90 TYR A C 1
ATOM 727 O O . TYR A 1 90 ? 0.931 -23.516 2.775 1 97.94 90 TYR A O 1
ATOM 735 N N . GLU A 1 91 ? 0.175 -24.438 4.637 1 97.75 91 GLU A N 1
ATOM 736 C CA . GLU A 1 91 ? 1.332 -25.328 4.777 1 97.75 91 GLU A CA 1
ATOM 737 C C . GLU A 1 91 ? 1.39 -26.344 3.646 1 97.75 91 GLU A C 1
ATOM 739 O O . GLU A 1 91 ? 2.473 -26.703 3.182 1 97.75 91 GLU A O 1
ATOM 744 N N . SER A 1 92 ? 0.268 -26.844 3.227 1 98.06 92 SER A N 1
ATOM 745 C CA . SER A 1 92 ? 0.219 -27.766 2.102 1 98.06 92 SER A CA 1
ATOM 746 C C . SER A 1 92 ? 0.74 -27.125 0.826 1 98.06 92 SER A C 1
ATOM 748 O O . SER A 1 92 ? 1.576 -27.703 0.125 1 98.06 92 SER A O 1
ATOM 750 N N . ILE A 1 93 ? 0.26 -25.922 0.572 1 98.44 93 ILE A N 1
ATOM 751 C CA . ILE A 1 93 ? 0.706 -25.188 -0.608 1 98.44 93 ILE A CA 1
ATOM 752 C C . ILE A 1 93 ? 2.215 -24.969 -0.534 1 98.44 93 ILE A C 1
ATOM 754 O O . ILE A 1 93 ? 2.932 -25.188 -1.513 1 98.44 93 ILE A O 1
ATOM 758 N N . LYS A 1 94 ? 2.627 -24.594 0.601 1 98.25 94 LYS A N 1
ATOM 759 C CA . LYS A 1 94 ? 4.047 -24.328 0.811 1 98.25 94 LYS A CA 1
ATOM 760 C C . LYS A 1 94 ? 4.887 -25.578 0.556 1 98.25 94 LYS A C 1
ATOM 762 O O . LYS A 1 94 ? 5.953 -25.5 -0.057 1 98.25 94 LYS A O 1
ATOM 767 N N . ARG A 1 95 ? 4.398 -26.672 0.959 1 97.69 95 ARG A N 1
ATOM 768 C CA . ARG A 1 95 ? 5.098 -27.938 0.797 1 97.69 95 ARG A CA 1
ATOM 769 C C . ARG A 1 95 ? 5.246 -28.297 -0.678 1 97.69 95 ARG A C 1
ATOM 771 O O . ARG A 1 95 ? 6.262 -28.859 -1.086 1 97.69 95 ARG A O 1
ATOM 778 N N . TRP A 1 96 ? 4.324 -27.953 -1.462 1 97.81 96 TRP A N 1
ATOM 779 C CA . TRP A 1 96 ? 4.301 -28.391 -2.854 1 97.81 96 TRP A CA 1
ATOM 780 C C . TRP A 1 96 ? 4.852 -27.297 -3.773 1 97.81 96 TRP A C 1
ATOM 782 O O . TRP A 1 96 ? 4.992 -27.516 -4.98 1 97.81 96 TRP A O 1
ATOM 792 N N . ALA A 1 97 ? 5.145 -26.156 -3.217 1 98.62 97 ALA A N 1
ATOM 793 C CA . ALA A 1 97 ? 5.77 -25.094 -4.012 1 98.62 97 ALA A CA 1
ATOM 794 C C . ALA A 1 97 ? 7.168 -25.5 -4.465 1 98.62 97 ALA A C 1
ATOM 796 O O . ALA A 1 97 ? 7.871 -26.219 -3.75 1 98.62 97 ALA A O 1
ATOM 797 N N . ASP A 1 98 ? 7.555 -25 -5.59 1 98.69 98 ASP A N 1
ATOM 798 C CA . ASP A 1 98 ? 8.875 -25.328 -6.117 1 98.69 98 ASP A CA 1
ATOM 799 C C . ASP A 1 98 ? 9.953 -24.469 -5.465 1 98.69 98 ASP A C 1
ATOM 801 O O . ASP A 1 98 ? 11.117 -24.859 -5.387 1 98.69 98 ASP A O 1
ATOM 805 N N . LYS A 1 99 ? 9.609 -23.328 -5.086 1 98.31 99 LYS A N 1
ATOM 806 C CA . LYS A 1 99 ? 10.5 -22.375 -4.434 1 98.31 99 LYS A CA 1
ATOM 807 C C . LYS A 1 99 ? 9.734 -21.484 -3.457 1 98.31 99 LYS A C 1
ATOM 809 O O . LYS A 1 99 ? 8.609 -21.062 -3.74 1 98.31 99 LYS A O 1
ATOM 814 N N . VAL A 1 100 ? 10.383 -21.297 -2.314 1 98.44 100 VAL A N 1
ATOM 815 C CA . VAL A 1 100 ? 9.836 -20.375 -1.326 1 98.44 100 VAL A CA 1
ATOM 816 C C . VAL A 1 100 ? 10.852 -19.266 -1.041 1 98.44 100 VAL A C 1
ATOM 818 O O . VAL A 1 100 ? 12 -19.547 -0.704 1 98.44 100 VAL A O 1
ATOM 821 N N . VAL A 1 101 ? 10.438 -18.031 -1.228 1 98 101 VAL A N 1
ATOM 822 C CA . VAL A 1 101 ? 11.266 -16.859 -0.966 1 98 101 VAL A CA 1
ATOM 823 C C . VAL A 1 101 ? 10.688 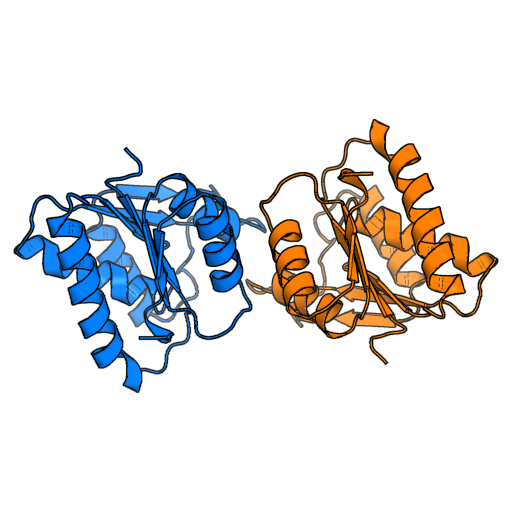-16.078 0.212 1 98 101 VAL A C 1
ATOM 825 O O . VAL A 1 101 ? 9.492 -15.789 0.252 1 98 101 VAL A O 1
ATOM 828 N N . MET A 1 102 ? 11.492 -15.789 1.213 1 97.94 102 MET A N 1
ATOM 829 C CA . MET A 1 102 ? 11.125 -14.945 2.348 1 97.94 102 MET A CA 1
ATOM 830 C C . MET A 1 102 ? 11.734 -13.555 2.211 1 97.94 102 MET A C 1
ATOM 832 O O . MET A 1 102 ? 12.953 -13.406 2.145 1 97.94 102 MET A O 1
ATOM 836 N N . VAL A 1 103 ? 10.914 -12.523 2.252 1 97.19 103 VAL A N 1
ATOM 837 C CA . VAL A 1 103 ? 11.453 -11.211 1.902 1 97.19 103 VAL A CA 1
ATOM 838 C C . VAL A 1 103 ? 11.914 -10.484 3.166 1 97.19 103 VAL A C 1
ATOM 840 O O . VAL A 1 103 ? 12.68 -9.523 3.094 1 97.19 103 VAL A O 1
ATOM 843 N N . CYS A 1 104 ? 11.352 -10.867 4.32 1 95.81 104 CYS A N 1
ATOM 844 C CA . CYS A 1 104 ? 11.789 -10.328 5.605 1 95.81 104 CYS A CA 1
ATOM 845 C C . CYS A 1 104 ? 12.109 -11.453 6.582 1 95.81 104 CYS A C 1
ATOM 847 O O . CYS A 1 104 ? 11.43 -12.484 6.598 1 95.81 104 CYS A O 1
ATOM 849 N N . GLU A 1 105 ? 13.102 -11.234 7.41 1 95.69 105 GLU A N 1
ATOM 850 C CA . GLU A 1 105 ? 13.5 -12.234 8.391 1 95.69 105 GLU A CA 1
ATOM 851 C C . GLU A 1 105 ? 12.516 -12.289 9.562 1 95.69 105 GLU A C 1
ATOM 853 O O . GLU A 1 105 ? 12.398 -13.312 10.234 1 95.69 105 GLU A O 1
ATOM 858 N N . GLN A 1 106 ? 11.961 -11.133 9.852 1 93 106 GLN A N 1
ATOM 859 C CA . GLN A 1 106 ? 10.93 -10.969 10.867 1 93 106 GLN A CA 1
ATOM 860 C C . GLN A 1 106 ? 9.891 -9.938 10.445 1 93 106 GLN A C 1
ATOM 862 O O . GLN A 1 106 ? 10.109 -9.18 9.492 1 93 106 GLN A O 1
ATOM 867 N N . TYR A 1 107 ? 8.758 -10.055 11.164 1 87.31 107 TYR A N 1
ATOM 868 C CA . TYR A 1 107 ? 7.742 -9.07 10.82 1 87.31 107 TYR A CA 1
ATOM 869 C C . TYR A 1 107 ? 8.258 -7.656 11.039 1 87.31 107 TYR A C 1
ATOM 871 O O . TYR A 1 107 ? 8.828 -7.352 12.086 1 87.31 107 TYR A O 1
ATOM 879 N N . GLN A 1 108 ? 8.055 -6.805 10.125 1 82.25 108 GLN A N 1
ATOM 880 C CA . GLN A 1 108 ? 8.219 -5.355 10.203 1 82.25 108 GLN A CA 1
ATOM 881 C C . GLN A 1 108 ? 7.215 -4.633 9.312 1 82.25 108 GLN A C 1
ATOM 883 O O . GLN A 1 108 ? 6.789 -5.168 8.289 1 82.25 108 GLN A O 1
ATOM 888 N N . PRO A 1 109 ? 6.824 -3.49 9.773 1 77.88 109 PRO A N 1
ATOM 889 C CA . PRO A 1 109 ? 5.953 -2.723 8.883 1 77.88 109 PRO A CA 1
ATOM 890 C C . PRO A 1 109 ? 6.484 -2.648 7.457 1 77.88 109 PRO A C 1
ATOM 892 O O . PRO A 1 109 ? 7.68 -2.406 7.254 1 77.88 109 PRO A O 1
ATOM 895 N N . GLY A 1 110 ? 5.676 -2.994 6.496 1 82.62 110 GLY A N 1
ATOM 896 C CA . GLY A 1 110 ? 6.082 -2.889 5.105 1 82.62 110 GLY A CA 1
ATOM 897 C C . GLY A 1 110 ? 6.445 -4.227 4.488 1 82.62 110 GLY A C 1
ATOM 898 O O . GLY A 1 110 ? 6.707 -4.309 3.285 1 82.62 110 GLY A O 1
ATOM 899 N N . CYS A 1 111 ? 6.473 -5.301 5.281 1 91.12 111 CYS A N 1
ATOM 900 C CA . CYS A 1 111 ? 6.844 -6.621 4.777 1 91.12 111 CYS A CA 1
ATOM 901 C C . CYS A 1 111 ? 5.934 -7.043 3.631 1 91.12 111 CYS A C 1
ATOM 903 O O . CYS A 1 111 ? 6.398 -7.613 2.641 1 91.12 111 CYS A O 1
ATOM 905 N N . TYR A 1 112 ? 4.68 -6.715 3.725 1 91.56 112 TYR A N 1
ATOM 906 C CA . TYR A 1 112 ? 3.729 -7.125 2.695 1 91.56 112 TYR A CA 1
ATOM 907 C C . TYR A 1 112 ? 3.947 -6.336 1.409 1 91.56 112 TYR A C 1
ATOM 909 O O . TYR A 1 112 ? 3.82 -6.879 0.31 1 91.56 112 TYR A O 1
ATOM 917 N N . HIS A 1 113 ? 4.289 -5.141 1.57 1 88.88 113 HIS A N 1
ATOM 918 C CA . HIS A 1 113 ? 4.613 -4.324 0.404 1 88.88 113 HIS A CA 1
ATOM 919 C C . HIS A 1 113 ? 5.859 -4.844 -0.302 1 88.88 113 HIS A C 1
ATOM 921 O O . HIS A 1 113 ? 5.883 -4.945 -1.531 1 88.88 113 HIS A O 1
ATOM 927 N N . LYS A 1 114 ? 6.863 -5.109 0.526 1 91.44 114 LYS A N 1
ATOM 928 C CA . LYS A 1 114 ? 8.094 -5.664 -0.034 1 91.44 114 LYS A CA 1
ATOM 929 C C . LYS A 1 114 ? 7.809 -6.945 -0.812 1 91.44 114 LYS A C 1
ATOM 931 O O . LYS A 1 114 ? 8.344 -7.145 -1.907 1 91.44 114 LYS A O 1
ATOM 936 N N . ARG A 1 115 ? 7.008 -7.754 -0.248 1 95.75 115 ARG A N 1
ATOM 937 C CA . ARG A 1 115 ? 6.613 -9 -0.886 1 95.75 115 ARG A CA 1
ATOM 938 C C . ARG A 1 115 ? 5.898 -8.742 -2.209 1 95.75 115 ARG A C 1
ATOM 940 O O . ARG A 1 115 ? 6.23 -9.344 -3.23 1 95.75 115 ARG A O 1
ATOM 947 N N . ASN A 1 116 ? 4.93 -7.832 -2.207 1 95.31 116 ASN A N 1
ATOM 948 C CA . ASN A 1 116 ? 4.191 -7.512 -3.426 1 95.31 116 ASN A CA 1
ATOM 949 C C . ASN A 1 116 ? 5.105 -6.949 -4.508 1 95.31 116 ASN A C 1
ATOM 951 O O . ASN A 1 116 ? 4.973 -7.297 -5.68 1 95.31 116 ASN A O 1
ATOM 955 N N . ARG A 1 117 ? 6.059 -6.188 -4.09 1 94.19 117 ARG A N 1
ATOM 956 C CA . ARG A 1 117 ? 7 -5.613 -5.047 1 94.19 117 ARG A CA 1
ATOM 957 C C . ARG A 1 117 ? 7.895 -6.691 -5.648 1 94.19 117 ARG A C 1
ATOM 959 O O . ARG A 1 117 ? 8.172 -6.676 -6.848 1 94.19 117 ARG A O 1
ATOM 966 N N . HIS A 1 118 ? 8.352 -7.566 -4.84 1 97.06 118 HIS A N 1
ATOM 967 C CA . HIS A 1 118 ? 9.18 -8.672 -5.316 1 97.06 118 HIS A CA 1
ATOM 968 C C . HIS A 1 118 ? 8.453 -9.477 -6.383 1 97.06 118 HIS A C 1
ATOM 970 O O . HIS A 1 118 ? 9.031 -9.812 -7.418 1 97.06 118 HIS A O 1
ATOM 976 N N . LEU A 1 119 ? 7.207 -9.727 -6.117 1 98.12 119 LEU A N 1
ATOM 977 C CA . LEU A 1 119 ? 6.398 -10.469 -7.078 1 98.12 119 LEU A CA 1
ATOM 978 C C . LEU A 1 119 ? 6.324 -9.734 -8.406 1 98.12 119 LEU A C 1
ATOM 980 O O . LEU A 1 119 ? 6.613 -10.305 -9.461 1 98.12 119 LEU A O 1
ATOM 984 N N . VAL A 1 120 ? 6.027 -8.477 -8.398 1 97.56 120 VAL A N 1
ATOM 985 C CA . VAL A 1 120 ? 5.84 -7.691 -9.617 1 97.56 120 VAL A CA 1
ATOM 986 C C . VAL A 1 120 ? 7.184 -7.5 -10.32 1 97.56 120 VAL A C 1
ATOM 988 O O . VAL A 1 120 ? 7.285 -7.68 -11.539 1 97.56 120 VAL A O 1
ATOM 991 N N . ASP A 1 121 ? 8.227 -7.238 -9.562 1 96.69 121 ASP A N 1
ATOM 992 C CA . ASP A 1 121 ? 9.539 -6.93 -10.125 1 96.69 121 ASP A CA 1
ATOM 993 C C . ASP A 1 121 ? 10.109 -8.125 -10.875 1 96.69 121 ASP A C 1
ATOM 995 O O . ASP A 1 121 ? 10.984 -7.969 -11.727 1 96.69 121 ASP A O 1
ATOM 999 N N . ASN A 1 122 ? 9.562 -9.273 -10.625 1 98.06 122 ASN A N 1
ATOM 1000 C CA . ASN A 1 122 ? 10.094 -10.477 -11.25 1 98.06 122 ASN A CA 1
ATOM 1001 C C . ASN A 1 122 ? 9.102 -11.078 -12.242 1 98.06 122 ASN A C 1
ATOM 1003 O O . ASN A 1 122 ? 9.227 -12.242 -12.633 1 98.06 122 ASN A O 1
ATOM 1007 N N . SER A 1 123 ? 8.141 -10.273 -12.625 1 98.56 123 SER A N 1
ATOM 1008 C CA . SER A 1 123 ? 7.102 -10.828 -13.484 1 98.56 123 SER A CA 1
ATOM 1009 C C . SER A 1 123 ? 6.855 -9.945 -14.703 1 98.56 123 SER A C 1
ATOM 1011 O O . SER A 1 123 ? 6.965 -8.727 -14.617 1 98.56 123 SER A O 1
ATOM 1013 N N . GLY A 1 124 ? 6.531 -10.578 -15.812 1 98.44 124 GLY A N 1
ATOM 1014 C CA . GLY A 1 124 ? 6.07 -9.859 -16.984 1 98.44 124 GLY A CA 1
ATOM 1015 C C . GLY A 1 124 ? 4.559 -9.82 -17.109 1 98.44 124 GLY A C 1
ATOM 1016 O O . GLY A 1 124 ? 4.016 -9.047 -17.906 1 98.44 124 GLY A O 1
ATOM 1017 N N . HIS A 1 125 ? 3.898 -10.633 -16.344 1 98.69 125 HIS A N 1
ATOM 1018 C CA . HIS A 1 125 ? 2.443 -10.734 -16.328 1 98.69 125 HIS A CA 1
ATOM 1019 C C . HIS A 1 125 ? 1.912 -10.688 -14.891 1 98.69 125 HIS A C 1
ATOM 1021 O O . HIS A 1 125 ? 2.604 -11.102 -13.961 1 98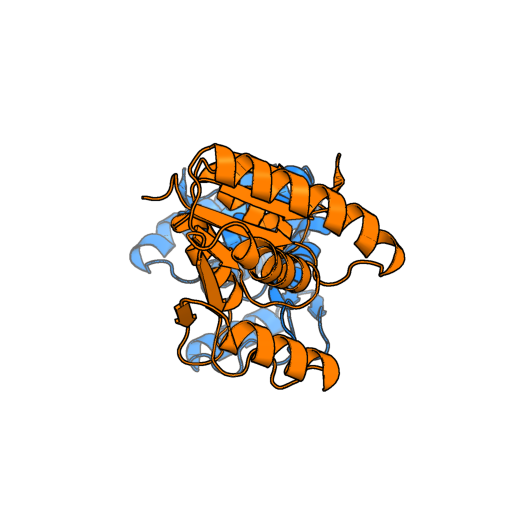.69 125 HIS A O 1
ATOM 1027 N N . CYS A 1 126 ? 0.714 -10.172 -14.812 1 98.75 126 CYS A N 1
ATOM 1028 C CA . CYS A 1 126 ? 0.039 -10.156 -13.516 1 98.75 126 CYS A CA 1
ATOM 1029 C C . CYS A 1 126 ? -1.444 -10.469 -13.672 1 98.75 126 CYS A C 1
ATOM 1031 O O . CYS A 1 126 ? -2.16 -9.773 -14.391 1 98.75 126 CYS A O 1
ATOM 1033 N N . ILE A 1 127 ? -1.861 -11.57 -13.078 1 98.81 127 ILE A N 1
ATOM 1034 C CA . ILE A 1 127 ? -3.285 -11.867 -12.953 1 98.81 127 ILE A CA 1
ATOM 1035 C C . ILE A 1 127 ? -3.789 -11.406 -11.586 1 98.81 127 ILE A C 1
ATOM 1037 O O . ILE A 1 127 ? -3.195 -11.734 -10.562 1 98.81 127 ILE A O 1
ATOM 1041 N N . CYS A 1 128 ? -4.844 -10.648 -11.594 1 98.44 128 CYS A N 1
ATOM 1042 C CA . CYS A 1 128 ? -5.316 -10.125 -10.312 1 98.44 128 CYS A CA 1
ATOM 1043 C C . CYS A 1 128 ? -6.828 -10.281 -10.188 1 98.44 128 CYS A C 1
ATOM 1045 O O . CYS A 1 128 ? -7.504 -10.625 -11.156 1 98.44 128 CYS A O 1
ATOM 1047 N N . TYR A 1 129 ? -7.312 -10.242 -9 1 97.94 129 TYR A N 1
ATOM 1048 C CA . TYR A 1 129 ? -8.719 -10.07 -8.672 1 97.94 129 TYR A CA 1
ATOM 1049 C C . TYR A 1 129 ? -8.938 -8.812 -7.84 1 97.94 129 TYR A C 1
ATOM 1051 O O . TYR A 1 129 ? -8.758 -8.828 -6.621 1 97.94 129 TYR A O 1
ATOM 1059 N N . LEU A 1 130 ? -9.297 -7.781 -8.469 1 96.06 130 LEU A N 1
ATOM 1060 C CA . LEU A 1 130 ? -9.445 -6.461 -7.871 1 96.06 130 LEU A CA 1
ATOM 1061 C C . LEU A 1 130 ? -10.836 -5.891 -8.148 1 96.06 130 LEU A C 1
ATOM 1063 O O . LEU A 1 130 ? -11.164 -5.594 -9.297 1 96.06 130 LEU A O 1
ATOM 1067 N N . THR A 1 131 ? -11.602 -5.789 -7.074 1 93.75 131 THR A N 1
ATOM 1068 C CA . THR A 1 131 ? -12.953 -5.277 -7.25 1 93.75 131 THR A CA 1
ATOM 1069 C C . THR A 1 131 ? -13.062 -3.838 -6.754 1 93.75 131 THR A C 1
ATOM 1071 O O . THR A 1 131 ? -14.008 -3.127 -7.094 1 93.75 131 THR A O 1
ATOM 1074 N N . ARG A 1 132 ? -12.156 -3.412 -5.914 1 85.56 132 ARG A N 1
ATOM 1075 C CA . ARG A 1 132 ? -12.172 -2.057 -5.371 1 85.56 132 ARG A CA 1
ATOM 1076 C C . ARG A 1 132 ? -10.828 -1.373 -5.566 1 85.56 132 ARG A C 1
ATOM 1078 O O . ARG A 1 132 ? -9.773 -2.004 -5.422 1 85.56 132 ARG A O 1
ATOM 1085 N N . ALA A 1 133 ? -10.844 -0.199 -5.883 1 80.06 133 ALA A N 1
ATOM 1086 C CA . ALA A 1 133 ? -9.648 0.565 -6.223 1 80.06 133 ALA A CA 1
ATOM 1087 C C . ALA A 1 133 ? -8.898 1.001 -4.965 1 80.06 133 ALA A C 1
ATOM 1089 O O . ALA A 1 133 ? -8.43 2.137 -4.879 1 80.06 133 ALA A O 1
ATOM 1090 N N . SER A 1 134 ? -8.953 0.197 -3.951 1 76.81 134 SER A N 1
ATOM 1091 C CA . SER A 1 134 ? -8.25 0.526 -2.715 1 76.81 134 SER A CA 1
ATOM 1092 C C . SER A 1 134 ? -7.629 -0.715 -2.086 1 76.81 134 SER A C 1
ATOM 1094 O O . SER A 1 134 ? -7.98 -1.842 -2.443 1 76.81 134 SER A O 1
ATOM 1096 N N . GLY A 1 135 ? -6.551 -0.364 -1.249 1 83.25 135 GLY A N 1
ATOM 1097 C CA . GLY A 1 135 ? -5.922 -1.456 -0.525 1 83.25 135 GLY A CA 1
ATOM 1098 C C . GLY A 1 135 ? -4.625 -1.923 -1.159 1 83.25 135 GLY A C 1
ATOM 1099 O O . GLY A 1 135 ? -4.148 -1.32 -2.123 1 83.25 135 GLY A O 1
ATOM 1100 N N . GLY A 1 136 ? -4.051 -2.939 -0.584 1 88.19 136 GLY A N 1
ATOM 1101 C CA . GLY A 1 136 ? -2.77 -3.48 -1.018 1 88.19 136 GLY A CA 1
ATOM 1102 C C . GLY A 1 136 ? -2.801 -4.023 -2.434 1 88.19 136 GLY A C 1
ATOM 1103 O O . GLY A 1 136 ? -1.856 -3.828 -3.201 1 88.19 136 GLY A O 1
ATOM 1104 N N . THR A 1 137 ? -3.943 -4.613 -2.744 1 92.5 137 THR A N 1
ATOM 1105 C CA . THR A 1 137 ? -4.086 -5.176 -4.082 1 92.5 137 THR A CA 1
ATOM 1106 C C . THR A 1 137 ? -4.082 -4.074 -5.137 1 92.5 137 THR A C 1
ATOM 1108 O O . THR A 1 137 ? -3.377 -4.172 -6.145 1 92.5 137 THR A O 1
ATOM 1111 N N . ALA A 1 138 ? -4.84 -3.047 -4.879 1 91.25 138 ALA A N 1
ATOM 1112 C CA . ALA A 1 138 ? -4.902 -1.925 -5.812 1 91.25 138 ALA A CA 1
ATOM 1113 C C . ALA A 1 138 ? -3.521 -1.309 -6.02 1 91.25 138 ALA A C 1
ATOM 1115 O O . ALA A 1 138 ? -3.141 -0.996 -7.152 1 91.25 138 ALA A O 1
ATOM 1116 N N . CYS A 1 139 ? -2.783 -1.172 -4.961 1 92.12 139 CYS A N 1
ATOM 1117 C CA . CYS A 1 139 ? -1.434 -0.625 -5.027 1 92.12 139 CYS A CA 1
ATOM 1118 C C . CYS A 1 139 ? -0.52 -1.525 -5.852 1 92.12 139 CYS A C 1
ATOM 1120 O O . CYS A 1 139 ? 0.244 -1.043 -6.688 1 92.12 139 CYS A O 1
ATOM 1122 N N . THR A 1 140 ? -0.678 -2.777 -5.641 1 94.81 140 THR A N 1
ATOM 1123 C CA . THR A 1 140 ? 0.15 -3.744 -6.352 1 94.81 140 THR A CA 1
ATOM 1124 C C . THR A 1 140 ? -0.162 -3.727 -7.844 1 94.81 140 THR A C 1
ATOM 1126 O O . THR A 1 140 ? 0.75 -3.742 -8.672 1 94.81 140 THR A O 1
ATOM 1129 N N . VAL A 1 141 ? -1.422 -3.615 -8.156 1 95.31 141 VAL A N 1
ATOM 1130 C CA . VAL A 1 141 ? -1.845 -3.586 -9.555 1 95.31 141 VAL A CA 1
ATOM 1131 C C . VAL A 1 141 ? -1.313 -2.324 -10.227 1 95.31 141 VAL A C 1
ATOM 1133 O O . VAL A 1 141 ? -0.775 -2.385 -11.336 1 95.31 141 VAL A O 1
ATOM 1136 N N . ALA A 1 142 ? -1.438 -1.221 -9.586 1 90.81 142 ALA A N 1
ATOM 1137 C CA . ALA A 1 142 ? -0.921 0.034 -10.133 1 90.81 142 ALA A CA 1
ATOM 1138 C C . ALA A 1 142 ? 0.586 -0.044 -10.352 1 90.81 142 ALA A C 1
ATOM 1140 O O . ALA A 1 142 ? 1.095 0.424 -11.375 1 90.81 142 ALA A O 1
ATOM 1141 N N . TYR A 1 143 ? 1.225 -0.62 -9.43 1 93.31 143 TYR A N 1
ATOM 1142 C CA . TYR A 1 143 ? 2.67 -0.785 -9.531 1 93.31 143 TYR A CA 1
ATOM 1143 C C . TYR A 1 143 ? 3.033 -1.689 -10.703 1 93.31 143 TYR A C 1
ATOM 1145 O O . TYR A 1 143 ? 3.945 -1.381 -11.477 1 93.31 143 TYR A O 1
ATOM 1153 N N . ALA A 1 144 ? 2.285 -2.73 -10.82 1 96.12 144 ALA A N 1
ATOM 1154 C CA . ALA A 1 144 ? 2.521 -3.658 -11.922 1 96.12 144 ALA A CA 1
ATOM 1155 C C . ALA A 1 144 ? 2.359 -2.961 -13.266 1 96.12 144 ALA A C 1
ATOM 1157 O O . ALA A 1 144 ? 3.186 -3.137 -14.164 1 96.12 144 ALA A O 1
ATOM 1158 N N . GLN A 1 145 ? 1.325 -2.178 -13.344 1 94.25 145 GLN A N 1
ATOM 1159 C CA . GLN A 1 145 ? 1.079 -1.439 -14.578 1 94.25 145 GLN A CA 1
ATOM 1160 C C . GLN A 1 145 ? 2.217 -0.465 -14.875 1 94.25 145 GLN A C 1
ATOM 1162 O O . GLN A 1 145 ? 2.689 -0.379 -16.016 1 94.25 145 GLN A O 1
ATOM 1167 N N . ARG A 1 146 ? 2.689 0.169 -13.914 1 90.69 146 ARG A N 1
ATOM 1168 C CA . ARG A 1 146 ? 3.775 1.132 -14.062 1 90.69 146 ARG A CA 1
ATOM 1169 C C . ARG A 1 146 ? 5.066 0.438 -14.484 1 90.69 146 ARG A C 1
ATOM 1171 O O . ARG A 1 146 ? 5.863 1.001 -15.234 1 90.69 146 ARG A O 1
ATOM 1178 N N . GLN A 1 147 ? 5.203 -0.783 -14.031 1 93.25 147 GLN A N 1
ATOM 1179 C CA . GLN A 1 147 ? 6.422 -1.532 -14.32 1 93.25 147 GLN A CA 1
ATOM 1180 C C . GLN A 1 147 ? 6.332 -2.215 -15.68 1 93.25 147 GLN A C 1
ATOM 1182 O O . GLN A 1 147 ? 7.266 -2.91 -16.094 1 93.25 147 GLN A O 1
ATOM 1187 N N . GLY A 1 148 ? 5.223 -2.094 -16.297 1 94.62 148 GLY A N 1
ATOM 1188 C CA . GLY A 1 148 ? 5.086 -2.621 -17.641 1 94.62 148 GLY A CA 1
ATOM 1189 C C . GLY A 1 148 ? 4.574 -4.051 -17.672 1 94.62 148 GLY A C 1
ATOM 1190 O O . GLY A 1 148 ? 4.645 -4.715 -18.703 1 94.62 148 GLY A O 1
ATOM 1191 N N . CYS A 1 149 ? 4.098 -4.52 -16.594 1 96.94 149 CYS A N 1
ATOM 1192 C CA . CYS A 1 149 ? 3.488 -5.848 -16.578 1 96.94 149 CYS A CA 1
ATOM 1193 C C . CYS A 1 149 ? 2.156 -5.844 -17.312 1 96.94 149 CYS A C 1
ATOM 1195 O O . CYS A 1 149 ? 1.378 -4.895 -17.188 1 96.94 149 CYS A O 1
ATOM 1197 N N . SER A 1 150 ? 1.933 -6.902 -18.078 1 98 150 SER A N 1
ATOM 1198 C CA . SER A 1 150 ? 0.594 -7.105 -18.609 1 98 150 SER A CA 1
ATOM 1199 C C . SER A 1 150 ? -0.375 -7.578 -17.531 1 98 150 SER A C 1
ATOM 1201 O O . SER A 1 150 ? -0.271 -8.711 -17.062 1 98 150 SER A O 1
ATOM 1203 N N . VAL A 1 151 ? -1.346 -6.711 -17.25 1 98 151 VAL A N 1
ATOM 1204 C CA . VAL A 1 151 ? -2.225 -7.008 -16.125 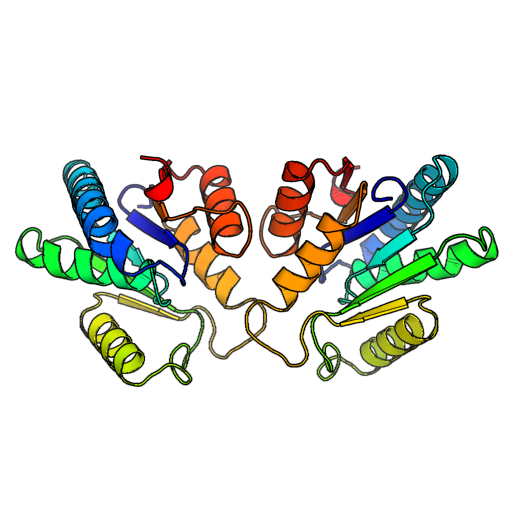1 98 151 VAL A CA 1
ATOM 1205 C C . VAL A 1 151 ? -3.57 -7.516 -16.641 1 98 151 VAL A C 1
ATOM 1207 O O . VAL A 1 151 ? -4.168 -6.91 -17.531 1 98 151 VAL A O 1
ATOM 1210 N N . THR A 1 152 ? -4.047 -8.633 -16.109 1 98.12 152 THR A N 1
ATOM 1211 C CA . THR A 1 152 ? -5.375 -9.18 -16.375 1 98.12 152 THR A CA 1
ATOM 1212 C C . THR A 1 152 ? -6.191 -9.242 -15.086 1 98.12 152 THR A C 1
ATOM 1214 O O . THR A 1 152 ? -5.844 -9.969 -14.148 1 98.12 152 THR A O 1
ATOM 1217 N N . ASN A 1 153 ? -7.254 -8.547 -15 1 97.88 153 ASN A N 1
ATOM 1218 C CA . ASN A 1 153 ? -8.141 -8.547 -13.844 1 97.88 153 ASN A CA 1
ATOM 1219 C C . ASN A 1 153 ? -9.336 -9.477 -14.055 1 97.88 153 ASN A C 1
ATOM 1221 O O . ASN A 1 153 ? -10.141 -9.266 -14.961 1 97.88 153 ASN A O 1
ATOM 1225 N N . LEU A 1 154 ? -9.5 -10.391 -13.219 1 97.88 154 LEU A N 1
ATOM 1226 C CA . LEU A 1 154 ? -10.531 -11.406 -13.375 1 97.88 154 LEU A CA 1
ATOM 1227 C C . LEU A 1 154 ? -11.891 -10.883 -12.914 1 97.88 154 LEU A C 1
ATOM 1229 O O . LEU A 1 154 ? -12.922 -11.484 -13.203 1 97.88 154 LEU A O 1
ATOM 1233 N N . ALA A 1 155 ? -11.969 -9.789 -12.039 1 94.69 155 ALA A N 1
ATOM 1234 C CA . ALA A 1 155 ? -13.234 -9.227 -11.57 1 94.69 155 ALA A CA 1
ATOM 1235 C C . ALA A 1 155 ? -13.984 -8.547 -12.711 1 94.69 155 ALA A C 1
ATOM 1237 O O . ALA A 1 155 ? -15.211 -8.398 -12.656 1 94.69 155 ALA A O 1
ATOM 1238 N N . GLY A 1 156 ? -13.445 -7.855 -13.703 1 75.06 156 GLY A N 1
ATOM 1239 C CA . GLY A 1 156 ? -14.094 -7.121 -14.773 1 75.06 156 GLY A CA 1
ATOM 1240 C C . GLY A 1 156 ? -14.523 -8.008 -15.93 1 75.06 156 GLY A C 1
ATOM 1241 O O . GLY A 1 156 ? -15.18 -7.539 -16.875 1 75.06 156 GLY A O 1
ATOM 1242 N N . GLN A 1 157 ? -14.203 -9.25 -16.016 1 51.91 157 GLN A N 1
ATOM 1243 C CA . GLN A 1 157 ? -14.5 -10.031 -17.203 1 51.91 157 GLN A CA 1
ATOM 1244 C C . GLN A 1 157 ? -15.672 -10.984 -16.969 1 51.91 157 GLN A C 1
ATOM 1246 O O . GLN A 1 157 ? -15.922 -11.391 -15.828 1 51.91 157 GLN A O 1
ATOM 1251 N N . MET B 1 1 ? -16.766 19.984 2.025 1 72.25 1 MET B N 1
ATOM 1252 C CA . MET B 1 1 ? -15.906 20.031 3.207 1 72.25 1 MET B CA 1
ATOM 1253 C C . MET B 1 1 ? -14.5 19.531 2.887 1 72.25 1 MET B C 1
ATOM 1255 O O . MET B 1 1 ? -13.508 20.109 3.336 1 72.25 1 MET B O 1
ATOM 1259 N N . LYS B 1 2 ? -14.32 18.719 1.807 1 92 2 LYS B N 1
ATOM 1260 C CA . LYS B 1 2 ? -13.016 18.188 1.433 1 92 2 LYS B CA 1
ATOM 1261 C C . LYS B 1 2 ? -12.141 19.266 0.788 1 92 2 LYS B C 1
ATOM 1263 O O . LYS B 1 2 ? -10.922 19.25 0.95 1 92 2 LYS B O 1
ATOM 1268 N N . GLU B 1 3 ? -12.828 20.188 0.24 1 93.31 3 GLU B N 1
ATOM 1269 C CA . GLU B 1 3 ? -12.094 21.219 -0.488 1 93.31 3 GLU B CA 1
ATOM 1270 C C . GLU B 1 3 ? -11.336 22.125 0.468 1 93.31 3 GLU B C 1
ATOM 1272 O O . GLU B 1 3 ? -10.383 22.797 0.068 1 93.31 3 GLU B O 1
ATOM 1277 N N . LYS B 1 4 ? -11.695 22.141 1.607 1 98.25 4 LYS B N 1
ATOM 1278 C CA . LYS B 1 4 ? -11.039 23 2.596 1 98.25 4 LYS B CA 1
ATOM 1279 C C . LYS B 1 4 ? -9.992 22.219 3.387 1 98.25 4 LYS B C 1
ATOM 1281 O O . LYS B 1 4 ? -9.492 22.688 4.41 1 98.25 4 LYS B O 1
ATOM 1286 N N . THR B 1 5 ? -9.742 21 2.932 1 98.69 5 THR B N 1
ATOM 1287 C CA . THR B 1 5 ? -8.82 20.125 3.656 1 98.69 5 THR B CA 1
ATOM 1288 C C . THR B 1 5 ? -7.691 19.656 2.746 1 98.69 5 THR B C 1
ATOM 1290 O O . THR B 1 5 ? -7.926 19.312 1.589 1 98.69 5 THR B O 1
ATOM 1293 N N . CYS B 1 6 ? -6.461 19.688 3.262 1 98.88 6 CYS B N 1
ATOM 1294 C CA . CYS B 1 6 ? -5.273 19.125 2.619 1 98.88 6 CYS B CA 1
ATOM 1295 C C . CYS B 1 6 ? -4.645 18.031 3.479 1 98.88 6 CYS B C 1
ATOM 1297 O O . CYS B 1 6 ? -4.543 18.188 4.695 1 98.88 6 CYS B O 1
ATOM 1299 N N . CYS B 1 7 ? -4.258 16.953 2.828 1 98.88 7 CYS B N 1
ATOM 1300 C CA . CYS B 1 7 ? -3.494 15.953 3.566 1 98.88 7 CYS B CA 1
ATOM 1301 C C . CYS B 1 7 ? -2.062 15.875 3.051 1 98.88 7 CYS B C 1
ATOM 1303 O O . CYS B 1 7 ? -1.753 16.391 1.98 1 98.88 7 CYS B O 1
ATOM 1305 N N . PHE B 1 8 ? -1.246 15.281 3.928 1 98.81 8 PHE B N 1
ATOM 1306 C CA . PHE B 1 8 ? 0.164 15.109 3.598 1 98.81 8 PHE B CA 1
ATOM 1307 C C . PHE B 1 8 ? 0.52 13.633 3.504 1 98.81 8 PHE B C 1
ATOM 1309 O O . PHE B 1 8 ? -0.046 12.805 4.223 1 98.81 8 PHE B O 1
ATOM 1316 N N . THR B 1 9 ? 1.404 13.297 2.629 1 98.06 9 THR B N 1
ATOM 1317 C CA . THR B 1 9 ? 2.016 11.977 2.574 1 98.06 9 THR B CA 1
ATOM 1318 C C . THR B 1 9 ? 3.412 12.047 1.963 1 98.06 9 THR B C 1
ATOM 1320 O O . THR B 1 9 ? 3.646 12.82 1.033 1 98.06 9 THR B O 1
ATOM 1323 N N . GLY B 1 10 ? 4.309 11.328 2.498 1 96.69 10 GLY B N 1
ATOM 1324 C CA . GLY B 1 10 ? 5.648 11.359 1.928 1 96.69 10 GLY B CA 1
ATOM 1325 C C . GLY B 1 10 ? 6.59 10.344 2.547 1 96.69 10 GLY B C 1
ATOM 1326 O O . GLY B 1 10 ? 6.203 9.617 3.461 1 96.69 10 GLY B O 1
ATOM 1327 N N . HIS B 1 11 ? 7.766 10.297 2.039 1 94.12 11 HIS B N 1
ATOM 1328 C CA . HIS B 1 11 ? 8.781 9.344 2.451 1 94.12 11 HIS B CA 1
ATOM 1329 C C . HIS B 1 11 ? 9.219 9.586 3.893 1 94.12 11 HIS B C 1
ATOM 1331 O O . HIS B 1 11 ? 9.281 10.727 4.34 1 94.12 11 HIS B O 1
ATOM 1337 N N . ARG B 1 12 ? 9.594 8.539 4.582 1 90.81 12 ARG B N 1
ATOM 1338 C CA . ARG B 1 12 ? 10.094 8.625 5.949 1 90.81 12 ARG B CA 1
ATOM 1339 C C . ARG B 1 12 ? 11.578 8.984 5.965 1 90.81 12 ARG B C 1
ATOM 1341 O O . ARG B 1 12 ? 12.023 9.758 6.809 1 90.81 12 ARG B O 1
ATOM 1348 N N . ASP B 1 13 ? 12.219 8.375 5.031 1 90.25 13 ASP B N 1
ATOM 1349 C CA . ASP B 1 13 ? 13.664 8.539 4.988 1 90.25 13 ASP B CA 1
ATOM 1350 C C . ASP B 1 13 ? 14.062 9.641 4.004 1 90.25 13 ASP B C 1
ATOM 1352 O O . ASP B 1 13 ? 14.203 9.391 2.807 1 90.25 13 ASP B O 1
ATOM 1356 N N . ILE B 1 14 ? 14.281 10.812 4.477 1 93.31 14 ILE B N 1
ATOM 1357 C CA . ILE B 1 14 ? 14.695 11.977 3.699 1 93.31 14 ILE B CA 1
ATOM 1358 C C . ILE B 1 14 ? 16.047 12.477 4.211 1 93.31 14 ILE B C 1
ATOM 1360 O O . ILE B 1 14 ? 16.203 12.734 5.406 1 93.31 14 ILE B O 1
ATOM 1364 N N . PRO B 1 15 ? 17 12.547 3.324 1 93.25 15 PRO B N 1
ATOM 1365 C CA . PRO B 1 15 ? 18.281 13.102 3.771 1 93.25 15 PRO B CA 1
ATOM 1366 C C . PRO B 1 15 ? 18.141 14.484 4.398 1 93.25 15 PRO B C 1
ATOM 1368 O O . PRO B 1 15 ? 17.484 15.359 3.83 1 93.25 15 PRO B O 1
ATOM 1371 N N . LYS B 1 16 ? 18.812 14.695 5.512 1 93.56 16 LYS B N 1
ATOM 1372 C CA . LYS B 1 16 ? 18.672 15.93 6.285 1 93.56 16 LYS B CA 1
ATOM 1373 C C . LYS B 1 16 ? 19.078 17.141 5.461 1 93.56 16 LYS B C 1
ATOM 1375 O O . LYS B 1 16 ? 18.531 18.234 5.633 1 93.56 16 LYS B O 1
ATOM 1380 N N . LYS B 1 17 ? 20.016 16.906 4.555 1 95.56 17 LYS B N 1
ATOM 1381 C CA . LYS B 1 17 ? 20.516 18 3.725 1 95.56 17 LYS B CA 1
ATOM 1382 C C . LYS B 1 17 ? 19.406 18.594 2.861 1 95.56 17 LYS B C 1
ATOM 1384 O O . LYS B 1 17 ? 19.5 19.734 2.41 1 95.56 17 LYS B O 1
ATOM 1389 N N . LEU B 1 18 ? 18.297 17.891 2.717 1 95.88 18 LEU B N 1
ATOM 1390 C CA . LEU B 1 18 ? 17.203 18.344 1.843 1 95.88 18 LEU B CA 1
ATOM 1391 C C . LEU B 1 18 ? 16.125 19.062 2.639 1 95.88 18 LEU B C 1
ATOM 1393 O O . LEU B 1 18 ? 15.227 19.672 2.059 1 95.88 18 LEU B O 1
ATOM 1397 N N . TYR B 1 19 ? 16.219 19.062 3.969 1 96.62 19 TYR B N 1
ATOM 1398 C CA . TYR B 1 19 ? 15.164 19.578 4.832 1 96.62 19 TYR B CA 1
ATOM 1399 C C . TYR B 1 19 ? 14.914 21.062 4.566 1 96.62 19 TYR B C 1
ATOM 1401 O O . TYR B 1 19 ? 13.766 21.484 4.418 1 96.62 19 TYR B O 1
ATOM 1409 N N . PRO B 1 20 ? 15.992 21.859 4.414 1 97 20 PRO B N 1
ATOM 1410 C CA . PRO B 1 20 ? 15.734 23.281 4.211 1 97 20 PRO B CA 1
ATOM 1411 C C . PRO B 1 20 ? 14.953 23.562 2.932 1 97 20 PRO B C 1
ATOM 1413 O O . PRO B 1 20 ? 14.016 24.375 2.945 1 97 20 PRO B O 1
ATOM 1416 N N . LYS B 1 21 ? 15.297 22.891 1.879 1 97 21 LYS B N 1
ATOM 1417 C CA . LYS B 1 21 ? 14.609 23.078 0.605 1 97 21 LYS B CA 1
ATOM 1418 C C . LYS B 1 21 ? 13.156 22.609 0.691 1 97 21 LYS B C 1
ATOM 1420 O O . LYS B 1 21 ? 12.25 23.281 0.213 1 97 21 LYS B O 1
ATOM 1425 N N . ILE B 1 22 ? 12.945 21.547 1.304 1 97.75 22 ILE B N 1
ATOM 1426 C CA . ILE B 1 22 ? 11.609 20.984 1.44 1 97.75 22 ILE B CA 1
ATOM 1427 C C . ILE B 1 22 ? 10.75 21.891 2.305 1 97.75 22 ILE B C 1
ATOM 1429 O O . ILE B 1 22 ? 9.602 22.188 1.962 1 97.75 22 ILE B O 1
ATOM 1433 N N . LYS B 1 23 ? 11.359 22.359 3.4 1 98.19 23 LYS B N 1
ATOM 1434 C CA . LYS B 1 23 ? 10.633 23.234 4.316 1 98.19 23 LYS B CA 1
ATOM 1435 C C . LYS B 1 23 ? 10.203 24.516 3.623 1 98.19 23 LYS B C 1
ATOM 1437 O O . LYS B 1 23 ? 9.094 25 3.83 1 98.19 23 LYS B O 1
ATOM 1442 N N . LYS B 1 24 ? 11.07 25 2.818 1 98 24 LYS B N 1
ATOM 1443 C CA . LYS B 1 24 ? 10.766 26.234 2.096 1 98 24 LYS B CA 1
ATOM 1444 C C . LYS B 1 24 ? 9.594 26.031 1.143 1 98 24 LYS B C 1
ATOM 1446 O O . LYS B 1 24 ? 8.648 26.828 1.135 1 98 24 LYS B O 1
ATOM 1451 N N . ARG B 1 25 ? 9.602 25.031 0.385 1 98.12 25 ARG B N 1
ATOM 1452 C CA . ARG B 1 25 ? 8.539 24.75 -0.572 1 98.12 25 ARG B CA 1
ATOM 1453 C C . ARG B 1 25 ? 7.234 24.406 0.143 1 98.12 25 ARG B C 1
ATOM 1455 O O . ARG B 1 25 ? 6.156 24.812 -0.29 1 98.12 25 ARG B O 1
ATOM 1462 N N . LEU B 1 26 ? 7.391 23.688 1.193 1 98.62 26 LEU B N 1
ATOM 1463 C CA . LEU B 1 26 ? 6.234 23.312 1.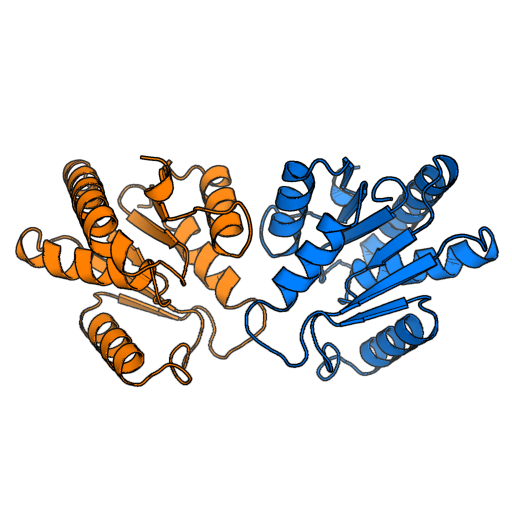993 1 98.62 26 LEU B CA 1
ATOM 1464 C C . LEU B 1 26 ? 5.512 24.531 2.527 1 98.62 26 LEU B C 1
ATOM 1466 O O . LEU B 1 26 ? 4.289 24.641 2.412 1 98.62 26 LEU B O 1
ATOM 1470 N N . LYS B 1 27 ? 6.324 25.406 3.082 1 98.69 27 LYS B N 1
ATOM 1471 C CA . LYS B 1 27 ? 5.762 26.656 3.594 1 98.69 27 LYS B CA 1
ATOM 1472 C C . LYS B 1 27 ? 5 27.406 2.504 1 98.69 27 LYS B C 1
ATOM 1474 O O . LYS B 1 27 ? 3.871 27.844 2.725 1 98.69 27 LYS B O 1
ATOM 1479 N N . HIS B 1 28 ? 5.594 27.453 1.38 1 98.5 28 HIS B N 1
ATOM 1480 C CA . HIS B 1 28 ? 4.984 28.141 0.251 1 98.5 28 HIS B CA 1
ATOM 1481 C C . HIS B 1 28 ? 3.666 27.5 -0.153 1 98.5 28 HIS B C 1
ATOM 1483 O O . HIS B 1 28 ? 2.658 28.188 -0.331 1 98.5 28 HIS B O 1
ATOM 1489 N N . GLU B 1 29 ? 3.613 26.234 -0.283 1 98.62 29 GLU B N 1
ATOM 1490 C CA . GLU B 1 29 ? 2.426 25.516 -0.743 1 98.62 29 GLU B CA 1
ATOM 1491 C C . GLU B 1 29 ? 1.298 25.609 0.281 1 98.62 29 GLU B C 1
ATOM 1493 O O . GLU B 1 29 ? 0.132 25.781 -0.085 1 98.62 29 GLU B O 1
ATOM 1498 N N . ILE B 1 30 ? 1.663 25.5 1.577 1 98.81 30 ILE B N 1
ATOM 1499 C CA . ILE B 1 30 ? 0.642 25.594 2.615 1 98.81 30 ILE B CA 1
ATOM 1500 C C . ILE B 1 30 ? 0.026 26.984 2.604 1 98.81 30 ILE B C 1
ATOM 1502 O O . ILE B 1 30 ? -1.197 27.141 2.654 1 98.81 30 ILE B O 1
ATOM 1506 N N . LYS B 1 31 ? 0.89 27.969 2.482 1 98.75 31 LYS B N 1
ATOM 1507 C CA . LYS B 1 31 ? 0.388 29.344 2.443 1 98.75 31 LYS B CA 1
ATOM 1508 C C . LYS B 1 31 ? -0.512 29.562 1.231 1 98.75 31 LYS B C 1
ATOM 1510 O O . LYS B 1 31 ? -1.527 30.266 1.324 1 98.75 31 LYS B O 1
ATOM 1515 N N . ARG B 1 32 ? -0.113 29.047 0.098 1 98.56 32 ARG B N 1
ATOM 1516 C CA . ARG B 1 32 ? -0.936 29.141 -1.104 1 98.56 32 ARG B CA 1
ATOM 1517 C C . ARG B 1 32 ? -2.318 28.531 -0.867 1 98.56 32 ARG B C 1
ATOM 1519 O O . ARG B 1 32 ? -3.332 29.141 -1.214 1 98.56 32 ARG B O 1
ATOM 1526 N N . LEU B 1 33 ? -2.373 27.438 -0.258 1 98.62 33 LEU B N 1
ATOM 1527 C CA . LEU B 1 33 ? -3.641 26.766 -0.005 1 98.62 33 LEU B CA 1
ATOM 1528 C C . LEU B 1 33 ? -4.48 27.547 1.002 1 98.62 33 LEU B C 1
ATOM 1530 O O . LEU B 1 33 ? -5.703 27.625 0.864 1 98.62 33 LEU B O 1
ATOM 1534 N N . ILE B 1 34 ? -3.777 28.078 2.006 1 98.56 34 ILE B N 1
ATOM 1535 C CA . ILE B 1 34 ? -4.48 28.922 2.971 1 98.56 34 ILE B CA 1
ATOM 1536 C C . ILE B 1 34 ? -5.156 30.078 2.248 1 98.56 34 ILE B C 1
ATOM 1538 O O . ILE B 1 34 ? -6.328 30.375 2.494 1 98.56 34 ILE B O 1
ATOM 1542 N N . SER B 1 35 ? -4.426 30.656 1.348 1 98.12 35 SER B N 1
ATOM 1543 C CA . SER B 1 35 ? -4.957 31.797 0.605 1 98.12 35 SER B CA 1
ATOM 1544 C C . SER B 1 35 ? -6.145 31.391 -0.26 1 98.12 35 SER B C 1
ATOM 1546 O O . SER B 1 35 ? -6.969 32.219 -0.629 1 98.12 35 SER B O 1
ATOM 1548 N N . GLN B 1 36 ? -6.277 30.125 -0.537 1 97.88 36 GLN B N 1
ATOM 1549 C CA . GLN B 1 36 ? -7.363 29.594 -1.361 1 97.88 36 GLN B CA 1
ATOM 1550 C C . GLN B 1 36 ? -8.516 29.094 -0.498 1 97.88 36 GLN B C 1
ATOM 1552 O O . GLN B 1 36 ? -9.477 28.516 -1.012 1 97.88 36 GLN B O 1
ATOM 1557 N N . GLY B 1 37 ? -8.336 29.188 0.771 1 97.75 37 GLY B N 1
ATOM 1558 C CA . GLY B 1 37 ? -9.445 28.906 1.659 1 97.75 37 GLY B CA 1
ATOM 1559 C C . GLY B 1 37 ? -9.312 27.562 2.373 1 97.75 37 GLY B C 1
ATOM 1560 O O . GLY B 1 37 ? -10.227 27.141 3.076 1 97.75 37 GLY B O 1
ATOM 1561 N N . VAL B 1 38 ? -8.172 26.922 2.264 1 98.62 38 VAL B N 1
ATOM 1562 C CA . VAL B 1 38 ? -7.938 25.672 2.957 1 98.62 38 VAL B CA 1
ATOM 1563 C C . VAL B 1 38 ? -7.648 25.938 4.434 1 98.62 38 VAL B C 1
ATOM 1565 O O . VAL B 1 38 ? -6.828 26.797 4.766 1 98.62 38 VAL B O 1
ATOM 1568 N N . LEU B 1 39 ? -8.312 25.125 5.285 1 98.56 39 LEU B N 1
ATOM 1569 C CA . LEU B 1 39 ? -8.234 25.391 6.719 1 98.56 39 LEU B CA 1
ATOM 1570 C C . LEU B 1 39 ? -7.676 24.188 7.461 1 98.56 39 LEU B C 1
ATOM 1572 O O . LEU B 1 39 ? -7.078 24.328 8.531 1 98.56 39 LEU B O 1
ATOM 1576 N N . TYR B 1 40 ? -7.93 23.031 6.969 1 98.81 40 TYR B N 1
ATOM 1577 C CA . TYR B 1 40 ? -7.598 21.797 7.676 1 98.81 40 TYR B CA 1
ATOM 1578 C C . TYR B 1 40 ? -6.434 21.078 7.004 1 98.81 40 TYR B C 1
ATOM 1580 O O . TYR B 1 40 ? -6.422 20.906 5.785 1 98.81 40 TYR B O 1
ATOM 1588 N N . PHE B 1 41 ? -5.469 20.734 7.836 1 98.88 41 PHE B N 1
ATOM 1589 C CA . PHE B 1 41 ? -4.285 20.047 7.344 1 98.88 41 PHE B CA 1
ATOM 1590 C C . PHE B 1 41 ? -4.082 18.734 8.094 1 98.88 41 PHE B C 1
ATOM 1592 O O . PHE B 1 41 ? -3.836 18.734 9.297 1 98.88 41 PHE B O 1
ATOM 1599 N N . GLY B 1 42 ? -4.234 17.641 7.328 1 98.69 42 GLY B N 1
ATOM 1600 C CA . GLY B 1 42 ? -4.164 16.297 7.906 1 98.69 42 GLY B CA 1
ATOM 1601 C C . GLY B 1 42 ? -2.816 15.633 7.711 1 98.69 42 GLY B C 1
ATOM 1602 O O . GLY B 1 42 ? -2.254 15.672 6.613 1 98.69 42 GLY B O 1
ATOM 1603 N N . CYS B 1 43 ? -2.387 14.969 8.781 1 98 43 CYS B N 1
ATOM 1604 C CA . CYS B 1 43 ? -1.089 14.297 8.789 1 98 43 CYS B CA 1
ATOM 1605 C C . CYS B 1 43 ? -1.176 12.938 9.469 1 98 43 CYS B C 1
ATOM 1607 O O . CYS B 1 43 ? -1.943 12.766 10.414 1 98 43 CYS B O 1
ATOM 1609 N N . GLY B 1 44 ? -0.302 12.031 8.977 1 97.56 44 GLY B N 1
ATOM 1610 C CA . GLY B 1 44 ? -0.368 10.672 9.492 1 97.56 44 GLY B CA 1
ATOM 1611 C C . GLY B 1 44 ? 0.543 10.438 10.688 1 97.56 44 GLY B C 1
ATOM 1612 O O . GLY B 1 44 ? 0.547 9.352 11.273 1 97.56 44 GLY B O 1
ATOM 1613 N N . GLY B 1 45 ? 1.381 11.352 10.977 1 96.94 45 GLY B N 1
ATOM 1614 C CA . GLY B 1 45 ? 2.176 11.297 12.195 1 96.94 45 GLY B CA 1
ATOM 1615 C C . GLY B 1 45 ? 3.441 10.477 12.047 1 96.94 45 GLY B C 1
ATOM 1616 O O . GLY B 1 45 ? 4.184 10.289 13.016 1 96.94 45 GLY B O 1
ATOM 1617 N N . ALA B 1 46 ? 3.688 9.945 10.891 1 95.12 46 ALA B N 1
ATOM 1618 C CA . ALA B 1 46 ? 4.902 9.172 10.672 1 95.12 46 ALA B CA 1
ATOM 1619 C C . ALA B 1 46 ? 6.145 10.055 10.742 1 95.12 46 ALA B C 1
ATOM 1621 O O . ALA B 1 46 ? 6.035 11.281 10.789 1 95.12 46 ALA B O 1
ATOM 1622 N N . GLN B 1 47 ? 7.273 9.398 10.852 1 95.12 47 GLN B N 1
ATOM 1623 C CA . GLN B 1 47 ? 8.539 10.117 10.781 1 95.12 47 GLN B CA 1
ATOM 1624 C C . GLN B 1 47 ? 8.797 10.648 9.375 1 95.12 47 GLN B C 1
ATOM 1626 O O . GLN B 1 47 ? 8.086 10.297 8.438 1 95.12 47 GLN B O 1
ATOM 1631 N N . GLY B 1 48 ? 9.742 11.547 9.242 1 95.75 48 GLY B N 1
ATOM 1632 C CA . GLY B 1 48 ? 10.125 12.07 7.934 1 95.75 48 GLY B CA 1
ATOM 1633 C C . GLY B 1 48 ? 9.25 13.219 7.477 1 95.75 48 GLY B C 1
ATOM 1634 O O . GLY B 1 48 ? 9.133 14.234 8.172 1 95.75 48 GLY B O 1
ATOM 1635 N N . PHE B 1 49 ? 8.602 13.008 6.359 1 98 49 PHE B N 1
ATOM 1636 C CA . PHE B 1 49 ? 7.871 14.102 5.73 1 98 49 PHE B CA 1
ATOM 1637 C C . PHE B 1 49 ? 6.691 14.523 6.594 1 98 49 PHE B C 1
ATOM 1639 O O . PHE B 1 49 ? 6.426 15.719 6.742 1 98 49 PHE B O 1
ATOM 1646 N N . ASP B 1 50 ? 6.008 13.609 7.191 1 98.06 50 ASP B N 1
ATOM 1647 C CA . ASP B 1 50 ? 4.863 13.93 8.039 1 98.06 50 ASP B CA 1
ATOM 1648 C C . ASP B 1 50 ? 5.266 14.852 9.18 1 98.06 50 ASP B C 1
ATOM 1650 O O . ASP B 1 50 ? 4.539 15.789 9.516 1 98.06 50 ASP B O 1
ATOM 1654 N N . THR B 1 51 ? 6.402 14.531 9.758 1 97.75 51 THR B N 1
ATOM 1655 C CA . THR B 1 51 ? 6.883 15.359 10.859 1 97.75 51 THR B CA 1
ATOM 1656 C C . THR B 1 51 ? 7.148 16.781 10.391 1 97.75 51 THR B C 1
ATOM 1658 O O . THR B 1 51 ? 6.734 17.75 11.047 1 97.75 51 THR B O 1
ATOM 1661 N N . LEU B 1 52 ? 7.785 16.906 9.25 1 98.12 52 LEU B N 1
ATOM 1662 C CA . LEU B 1 52 ? 8.062 18.234 8.688 1 98.12 52 LEU B CA 1
ATOM 1663 C C . LEU B 1 52 ? 6.77 19 8.445 1 98.12 52 LEU B C 1
ATOM 1665 O O . LEU B 1 52 ? 6.68 20.188 8.766 1 98.12 52 LEU B O 1
ATOM 1669 N N . CYS B 1 53 ? 5.816 18.359 7.969 1 98.88 53 CYS B N 1
ATOM 1670 C CA . CYS B 1 53 ? 4.543 18.984 7.633 1 98.88 53 CYS B CA 1
ATOM 1671 C C . CYS B 1 53 ? 3.812 19.438 8.883 1 98.88 53 CYS B C 1
ATOM 1673 O O . CYS B 1 53 ? 3.342 20.578 8.961 1 98.88 53 CYS B O 1
ATOM 1675 N N . ALA B 1 54 ? 3.729 18.531 9.836 1 98.81 54 ALA B N 1
ATOM 1676 C CA . ALA B 1 54 ? 3.033 18.859 11.078 1 98.81 54 ALA B CA 1
ATOM 1677 C C . ALA B 1 54 ? 3.678 20.062 11.766 1 98.81 54 ALA B C 1
ATOM 1679 O O . ALA B 1 54 ? 2.982 20.984 12.203 1 98.81 54 ALA B O 1
ATOM 1680 N N . GLN B 1 55 ? 4.961 20.047 11.781 1 98.5 55 GLN B N 1
ATOM 1681 C CA . GLN B 1 55 ? 5.684 21.141 12.414 1 98.5 55 GLN B CA 1
ATOM 1682 C C . GLN B 1 55 ? 5.461 22.453 11.672 1 98.5 55 GLN B C 1
ATOM 1684 O O . GLN B 1 55 ? 5.312 23.5 12.297 1 98.5 55 GLN B O 1
ATOM 1689 N N . MET B 1 56 ? 5.426 22.375 10.414 1 98.81 56 MET B N 1
ATOM 1690 C CA . MET B 1 56 ? 5.215 23.578 9.609 1 98.81 56 MET B CA 1
ATOM 1691 C C . MET B 1 56 ? 3.814 24.141 9.828 1 98.81 56 MET B C 1
ATOM 1693 O O . MET B 1 56 ? 3.645 25.359 9.969 1 98.81 56 MET B O 1
ATOM 1697 N N . VAL B 1 57 ? 2.824 23.312 9.859 1 98.88 57 VAL B N 1
ATOM 1698 C CA . VAL B 1 57 ? 1.456 23.766 10.102 1 98.88 57 VAL B CA 1
ATOM 1699 C C . VAL B 1 57 ? 1.369 24.438 11.461 1 98.88 57 VAL B C 1
ATOM 1701 O O . VAL B 1 57 ? 0.778 25.516 11.594 1 98.88 57 VAL B O 1
ATOM 1704 N N . LEU B 1 58 ? 1.988 23.797 12.469 1 98.62 58 LEU B N 1
ATOM 1705 C CA . LEU B 1 58 ? 1.966 24.359 13.812 1 98.62 58 LEU B CA 1
ATOM 1706 C C . LEU B 1 58 ? 2.65 25.719 13.844 1 98.62 58 LEU B C 1
ATOM 1708 O O . LEU B 1 58 ? 2.174 26.641 14.508 1 98.62 58 LEU B O 1
ATOM 1712 N N . LYS B 1 59 ? 3.752 25.812 13.133 1 98.5 59 LYS B N 1
ATOM 1713 C CA . LYS B 1 59 ? 4.461 27.094 13.055 1 98.5 59 LYS B CA 1
ATOM 1714 C C . LYS B 1 59 ? 3.6 28.156 12.383 1 98.5 59 LYS B C 1
ATOM 1716 O O . LYS B 1 59 ? 3.518 29.281 12.875 1 98.5 59 LYS B O 1
ATOM 1721 N N . LEU B 1 60 ? 2.932 27.844 11.344 1 98.69 60 LEU B N 1
ATOM 1722 C CA . LEU B 1 60 ? 2.154 28.797 10.562 1 98.69 60 LEU B CA 1
ATOM 1723 C C . LEU B 1 60 ? 0.875 29.188 11.297 1 98.69 60 LEU B C 1
ATOM 1725 O O . LEU B 1 60 ? 0.277 30.219 11 1 98.69 60 LEU B O 1
ATOM 1729 N N . LYS B 1 61 ? 0.468 28.422 12.234 1 97.62 61 LYS B N 1
ATOM 1730 C CA . LYS B 1 61 ? -0.719 28.734 13.023 1 97.62 61 LYS B CA 1
ATOM 1731 C C . LYS B 1 61 ? -0.549 30.047 13.773 1 97.62 61 LYS B C 1
ATOM 1733 O O . LYS B 1 61 ? -1.535 30.703 14.117 1 97.62 61 LYS B O 1
ATOM 1738 N N . ARG B 1 62 ? 0.642 30.344 14.039 1 96.56 62 ARG B N 1
ATOM 1739 C CA . ARG B 1 62 ? 0.919 31.609 14.719 1 96.56 62 ARG B CA 1
ATOM 1740 C C . ARG B 1 62 ? 0.451 32.781 13.891 1 96.56 62 ARG B C 1
ATOM 1742 O O . ARG B 1 62 ? -0.062 33.781 14.438 1 96.56 62 ARG B O 1
ATOM 1749 N N . LYS B 1 63 ? 0.604 32.656 12.672 1 97.44 63 LYS B N 1
ATOM 1750 C CA . LYS B 1 63 ? 0.219 33.719 11.742 1 97.44 63 LYS B CA 1
ATOM 1751 C C . LYS B 1 63 ? -1.176 33.5 11.18 1 97.44 63 LYS B C 1
ATOM 1753 O O . LYS B 1 63 ? -1.888 34.438 10.836 1 97.44 63 LYS B O 1
ATOM 1758 N N . TYR B 1 64 ? -1.562 32.312 11.125 1 98.12 64 TYR B N 1
ATOM 1759 C CA . TYR B 1 64 ? -2.865 31.922 10.609 1 98.12 64 TYR B CA 1
ATOM 1760 C C . TYR B 1 64 ? -3.631 31.094 11.641 1 98.12 64 TYR B C 1
ATOM 1762 O O . TYR B 1 64 ? -3.791 29.891 11.492 1 98.12 64 TYR B O 1
ATOM 1770 N N . PRO B 1 65 ? -4.223 31.703 12.594 1 96.88 65 PRO B N 1
ATOM 1771 C CA . PRO B 1 65 ? -4.781 31 13.75 1 96.88 65 PRO B CA 1
ATOM 1772 C C . PRO B 1 65 ? -5.98 30.125 13.398 1 96.88 65 PRO B C 1
ATOM 1774 O O . PRO B 1 65 ? -6.355 29.25 14.172 1 96.88 65 PRO B O 1
ATOM 1777 N N . ASP B 1 66 ? -6.508 30.344 12.273 1 97.88 66 ASP B N 1
ATOM 1778 C CA . ASP B 1 66 ? -7.73 29.625 11.922 1 97.88 66 ASP B CA 1
ATOM 1779 C C . ASP B 1 66 ? -7.418 28.234 11.375 1 97.88 66 ASP B C 1
ATOM 1781 O O . ASP B 1 66 ? -8.297 27.391 11.297 1 97.88 66 ASP B O 1
ATOM 1785 N N . ILE B 1 67 ? -6.184 28 10.93 1 98.62 67 ILE B N 1
ATOM 1786 C CA . ILE B 1 67 ? -5.898 26.688 10.352 1 98.62 67 ILE B CA 1
ATOM 1787 C C . ILE B 1 67 ? -5.777 25.656 11.469 1 98.62 67 ILE B C 1
ATOM 1789 O O . ILE B 1 67 ? -5.504 26 12.625 1 98.62 67 ILE B O 1
ATOM 1793 N N . LYS B 1 68 ? -6.098 24.391 11.141 1 98.75 68 LYS B N 1
ATOM 1794 C CA . LYS B 1 68 ? -6.102 23.297 12.102 1 98.75 68 LYS B CA 1
ATOM 1795 C C . LYS B 1 68 ? -5.199 22.156 11.633 1 98.75 68 LYS B C 1
ATOM 1797 O O . LYS B 1 68 ? -5.176 21.812 10.445 1 98.75 68 LYS B O 1
ATOM 1802 N N . LEU B 1 69 ? -4.484 21.609 12.625 1 98.81 69 LEU B N 1
ATOM 1803 C CA . LEU B 1 69 ? -3.738 20.375 12.398 1 98.81 69 LEU B CA 1
ATOM 1804 C C . LEU B 1 69 ? -4.531 19.172 12.883 1 98.81 69 LEU B C 1
ATOM 1806 O O . LEU B 1 69 ? -4.891 19.094 14.055 1 98.81 69 LEU B O 1
ATOM 1810 N N . ILE B 1 70 ? -4.809 18.281 11.953 1 98.81 70 ILE B N 1
ATOM 1811 C CA . ILE B 1 70 ? -5.492 17.031 12.266 1 98.81 70 ILE B CA 1
ATOM 1812 C C . ILE B 1 70 ? -4.516 15.867 12.133 1 98.81 70 ILE B C 1
ATOM 1814 O O . ILE B 1 70 ? -3.973 15.625 11.055 1 98.81 70 ILE B O 1
ATOM 1818 N N . LEU B 1 71 ? -4.332 15.172 13.266 1 98.75 71 LEU B N 1
ATOM 1819 C CA . LEU B 1 71 ? -3.512 13.969 13.219 1 98.75 71 LEU B CA 1
ATOM 1820 C C . LEU B 1 71 ? -4.379 12.727 13.062 1 98.75 71 LEU B C 1
ATOM 1822 O O . LEU B 1 71 ? -5.324 12.523 13.82 1 98.75 71 LEU B O 1
ATOM 1826 N N . VAL B 1 72 ? -4.129 12 12 1 98.62 72 VAL B N 1
ATOM 1827 C CA . VAL B 1 72 ? -4.738 10.688 11.805 1 98.62 72 VAL B CA 1
ATOM 1828 C C . VAL B 1 72 ? -3.693 9.602 12.031 1 98.62 72 VAL B C 1
ATOM 1830 O O . VAL B 1 72 ? -2.732 9.484 11.266 1 98.62 72 VAL B O 1
ATOM 1833 N N . LEU B 1 73 ? -3.92 8.82 13.102 1 98.31 73 LEU B N 1
ATOM 1834 C CA . LEU B 1 73 ? -2.918 7.844 13.523 1 98.31 73 LEU B CA 1
ATOM 1835 C C . LEU B 1 73 ? -3.42 6.422 13.297 1 98.31 73 LEU B C 1
ATOM 1837 O O . LEU B 1 73 ? -4.617 6.152 13.422 1 98.31 73 LEU B O 1
ATOM 1841 N N . PRO B 1 74 ? -2.518 5.508 13 1 96.31 74 PRO B N 1
ATOM 1842 C CA . PRO B 1 74 ? -2.949 4.164 12.617 1 96.31 74 PRO B CA 1
ATOM 1843 C C . PRO B 1 74 ? -3.42 3.332 13.812 1 96.31 74 PRO B C 1
ATOM 1845 O O . PRO B 1 74 ? -4.395 2.582 13.703 1 96.31 74 PRO B O 1
ATOM 1848 N N . PHE B 1 75 ? -2.73 3.402 14.875 1 95.25 75 PHE B N 1
ATOM 1849 C CA . PHE B 1 75 ? -3.033 2.672 16.109 1 95.25 75 PHE B CA 1
ATOM 1850 C C . PHE B 1 75 ? -2.291 3.275 17.297 1 95.25 75 PHE B C 1
ATOM 1852 O O . PHE B 1 75 ? -1.335 4.031 17.109 1 95.25 75 PHE B O 1
ATOM 1859 N N . PRO B 1 76 ? -2.887 2.939 18.5 1 95 76 PRO B N 1
ATOM 1860 C CA . PRO B 1 76 ? -2.113 3.385 19.656 1 95 76 PRO B CA 1
ATOM 1861 C C . PRO B 1 76 ? -0.716 2.773 19.703 1 95 76 PRO B C 1
ATOM 1863 O O . PRO B 1 76 ? -0.554 1.575 19.453 1 95 76 PRO B O 1
ATOM 1866 N N . GLY B 1 77 ? 0.277 3.562 19.906 1 93.75 77 GLY B N 1
ATOM 1867 C CA . GLY B 1 77 ? 1.619 3.027 20.062 1 93.75 77 GLY B CA 1
ATOM 1868 C C . GLY B 1 77 ? 2.451 3.113 18.797 1 93.75 77 GLY B C 1
ATOM 1869 O O . GLY B 1 77 ? 3.498 2.473 18.703 1 93.75 77 GLY B O 1
ATOM 1870 N N . GLN B 1 78 ? 2.055 3.82 17.797 1 92.38 78 GLN B N 1
ATOM 1871 C CA . GLN B 1 78 ? 2.791 3.973 16.547 1 92.38 78 GLN B CA 1
ATOM 1872 C C . GLN B 1 78 ? 4.258 4.309 16.812 1 92.38 78 GLN B C 1
ATOM 1874 O O . GLN B 1 78 ? 5.145 3.822 16.109 1 92.38 78 GLN B O 1
ATOM 1879 N N . ALA B 1 79 ? 4.539 5.094 17.844 1 94.75 79 ALA B N 1
ATOM 1880 C CA . ALA B 1 79 ? 5.883 5.637 18.031 1 94.75 79 ALA B CA 1
ATOM 1881 C C . ALA B 1 79 ? 6.633 4.883 19.125 1 94.75 79 ALA B C 1
ATOM 1883 O O . ALA B 1 79 ? 7.746 5.262 19.5 1 94.75 79 ALA B O 1
ATOM 1884 N N . ASP B 1 80 ? 6.039 3.783 19.594 1 91.62 80 ASP B N 1
ATOM 1885 C CA . ASP B 1 80 ? 6.539 3.109 20.781 1 91.62 80 ASP B CA 1
ATOM 1886 C C . ASP B 1 80 ? 7.977 2.635 20.578 1 91.62 80 ASP B C 1
ATOM 1888 O O . ASP B 1 80 ? 8.773 2.633 21.531 1 91.62 80 ASP B O 1
ATOM 1892 N N . LEU B 1 81 ? 8.344 2.324 19.344 1 86.56 81 LEU B N 1
ATOM 1893 C CA . LEU B 1 81 ? 9.648 1.718 19.125 1 86.56 81 LEU B CA 1
ATOM 1894 C C . LEU B 1 81 ? 10.602 2.711 18.469 1 86.56 81 LEU B C 1
ATOM 1896 O O . LEU B 1 81 ? 11.711 2.342 18.062 1 86.56 81 LEU B O 1
ATOM 1900 N N . TRP B 1 82 ? 10.234 3.945 18.438 1 93.88 82 TRP B N 1
ATOM 1901 C CA . TRP B 1 82 ? 11.078 4.973 17.844 1 93.88 82 TRP B CA 1
ATOM 1902 C C . TRP B 1 82 ? 12.172 5.41 18.812 1 93.88 82 TRP B C 1
ATOM 1904 O O . TRP B 1 82 ? 12.141 5.051 19.984 1 93.88 82 TRP B O 1
ATOM 1914 N N . GLN B 1 83 ? 13.164 6.148 18.234 1 95.06 83 GLN B N 1
ATOM 1915 C CA . GLN B 1 83 ? 14.18 6.754 19.094 1 95.06 83 GLN B CA 1
ATOM 1916 C C . GLN B 1 83 ? 13.578 7.836 19.984 1 95.06 83 GLN B C 1
ATOM 1918 O O . GLN B 1 83 ? 12.578 8.461 19.625 1 95.06 83 GLN B O 1
ATOM 1923 N N . ALA B 1 84 ? 14.156 8.086 21.078 1 96.5 84 ALA B N 1
ATOM 1924 C CA . ALA B 1 84 ? 13.617 8.961 22.109 1 96.5 84 ALA B CA 1
ATOM 1925 C C . ALA B 1 84 ? 13.289 10.344 21.547 1 96.5 84 ALA B C 1
ATOM 1927 O O . ALA B 1 84 ? 12.219 10.891 21.828 1 96.5 84 ALA B O 1
ATOM 1928 N N . ASP B 1 85 ? 14.219 10.898 20.812 1 96.06 85 ASP B N 1
ATOM 1929 C CA . ASP B 1 85 ? 14.016 12.227 20.25 1 96.06 85 ASP B CA 1
ATOM 1930 C C . ASP B 1 85 ? 12.805 12.258 19.312 1 96.06 85 ASP B C 1
ATOM 1932 O O . ASP B 1 85 ? 12.047 13.227 19.297 1 96.06 85 ASP B O 1
ATOM 1936 N N . ASP B 1 86 ? 12.617 11.195 18.609 1 96.25 86 ASP B N 1
ATOM 1937 C CA . ASP B 1 86 ? 11.492 11.102 17.688 1 96.25 86 ASP B CA 1
ATOM 1938 C C . ASP B 1 86 ? 10.172 10.945 18.438 1 96.25 86 ASP B C 1
ATOM 1940 O O . ASP B 1 86 ? 9.148 11.5 18.047 1 96.25 86 ASP B O 1
ATOM 1944 N N . VAL B 1 87 ? 10.273 10.203 19.531 1 97.38 87 VAL B N 1
ATOM 1945 C CA . VAL B 1 87 ? 9.086 10.031 20.375 1 97.38 87 VAL B CA 1
ATOM 1946 C C . VAL B 1 87 ? 8.68 11.375 20.969 1 97.38 87 VAL B C 1
ATOM 1948 O O . VAL B 1 87 ? 7.5 11.719 20.984 1 97.38 87 VAL B O 1
ATOM 1951 N N . ARG B 1 88 ? 9.609 12.125 21.438 1 97.19 88 ARG B N 1
ATOM 1952 C CA . ARG B 1 88 ? 9.336 13.438 22.016 1 97.19 88 ARG B CA 1
ATOM 1953 C C . ARG B 1 88 ? 8.688 14.367 20.984 1 97.19 88 ARG B C 1
ATOM 1955 O O . ARG B 1 88 ? 7.711 15.055 21.297 1 97.19 88 ARG B O 1
ATOM 1962 N N . ARG B 1 89 ? 9.258 14.336 19.797 1 97.06 89 ARG B N 1
ATOM 1963 C CA . ARG B 1 89 ? 8.695 15.164 18.734 1 97.06 89 ARG B CA 1
ATOM 1964 C C . ARG B 1 89 ? 7.273 14.734 18.406 1 97.06 89 ARG B C 1
ATOM 1966 O O . ARG B 1 89 ? 6.383 15.578 18.266 1 97.06 89 ARG B O 1
ATOM 1973 N N . TYR B 1 90 ? 7.125 13.461 18.328 1 97.88 90 TYR B N 1
ATOM 1974 C CA . TYR B 1 90 ? 5.82 12.875 18.047 1 97.88 90 TYR B CA 1
ATOM 1975 C C . TYR B 1 90 ? 4.793 13.289 19.078 1 97.88 90 TYR B C 1
ATOM 1977 O O . T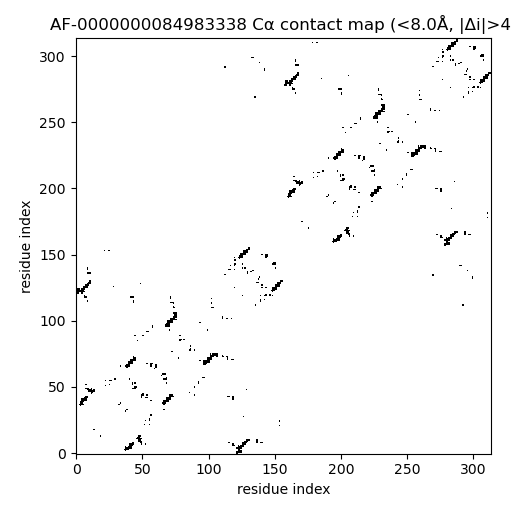YR B 1 90 ? 3.707 13.766 18.734 1 97.88 90 TYR B O 1
ATOM 1985 N N . GLU B 1 91 ? 5.148 13.172 20.312 1 97.69 91 GLU B N 1
ATOM 1986 C CA . GLU B 1 91 ? 4.238 13.508 21.406 1 97.69 91 GLU B CA 1
ATOM 1987 C C . GLU B 1 91 ? 3.963 15.008 21.453 1 97.69 91 GLU B C 1
ATOM 1989 O O . GLU B 1 91 ? 2.852 15.43 21.781 1 97.69 91 GLU B O 1
ATOM 1994 N N . SER B 1 92 ? 4.945 15.812 21.203 1 98 92 SER B N 1
ATOM 1995 C CA . SER B 1 92 ? 4.762 17.266 21.156 1 98 92 SER B CA 1
ATOM 1996 C C . SER B 1 92 ? 3.77 17.656 20.062 1 98 92 SER B C 1
ATOM 1998 O O . SER B 1 92 ? 2.844 18.438 20.312 1 98 92 SER B O 1
ATOM 2000 N N . ILE B 1 93 ? 3.973 17.094 18.891 1 98.44 93 ILE B N 1
ATOM 2001 C CA . ILE B 1 93 ? 3.068 17.375 17.781 1 98.44 93 ILE B CA 1
ATOM 2002 C C . ILE B 1 93 ? 1.649 16.938 18.156 1 98.44 93 ILE B C 1
ATOM 2004 O O . ILE B 1 93 ? 0.694 17.688 17.938 1 98.44 93 ILE B O 1
ATOM 2008 N N . LYS B 1 94 ? 1.576 15.82 18.719 1 98.19 94 LYS B N 1
ATOM 2009 C CA . LYS B 1 94 ? 0.278 15.281 19.109 1 98.19 94 LYS B CA 1
ATOM 2010 C C . LYS B 1 94 ? -0.415 16.188 20.125 1 98.19 94 LYS B C 1
ATOM 2012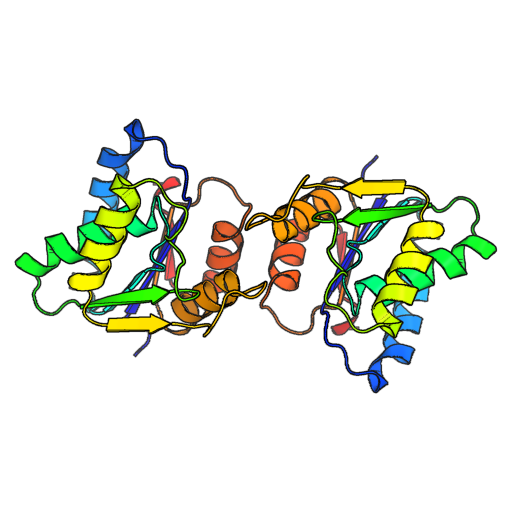 O O . LYS B 1 94 ? -1.622 16.422 20.031 1 98.19 94 LYS B O 1
ATOM 2017 N N . ARG B 1 95 ? 0.32 16.719 21 1 97.62 95 ARG B N 1
ATOM 2018 C CA . ARG B 1 95 ? -0.207 17.594 22.031 1 97.62 95 ARG B CA 1
ATOM 2019 C C . ARG B 1 95 ? -0.766 18.891 21.438 1 97.62 95 ARG B C 1
ATOM 2021 O O . ARG B 1 95 ? -1.769 19.422 21.906 1 97.62 95 ARG B O 1
ATOM 2028 N N . TRP B 1 96 ? -0.195 19.328 20.406 1 97.75 96 TRP B N 1
ATOM 2029 C CA . TRP B 1 96 ? -0.559 20.641 19.859 1 97.75 96 TRP B CA 1
ATOM 2030 C C . TRP B 1 96 ? -1.527 20.484 18.688 1 97.75 96 TRP B C 1
ATOM 2032 O O . TRP B 1 96 ? -2.02 21.469 18.141 1 97.75 96 TRP B O 1
ATOM 2042 N N . ALA B 1 97 ? -1.791 19.25 18.281 1 98.62 97 ALA B N 1
ATOM 2043 C CA . ALA B 1 97 ? -2.779 19.016 17.234 1 98.62 97 ALA B CA 1
ATOM 2044 C C . ALA B 1 97 ? -4.176 19.422 17.703 1 98.62 97 ALA B C 1
ATOM 2046 O O . ALA B 1 97 ? -4.504 19.297 18.891 1 98.62 97 ALA B O 1
ATOM 2047 N N . ASP B 1 98 ? -4.969 19.828 16.766 1 98.69 98 ASP B N 1
ATOM 2048 C CA . ASP B 1 98 ? -6.328 20.234 17.094 1 98.69 98 ASP B CA 1
ATOM 2049 C C . ASP B 1 98 ? -7.25 19.031 17.234 1 98.69 98 ASP B C 1
ATOM 2051 O O . ASP B 1 98 ? -8.258 19.078 17.938 1 98.69 98 ASP B O 1
ATOM 2055 N N . LYS B 1 99 ? -6.973 18.031 16.547 1 98.31 99 LYS B N 1
ATOM 2056 C CA . LYS B 1 99 ? -7.73 16.781 16.547 1 98.31 99 LYS B CA 1
ATOM 2057 C C . LYS B 1 99 ? -6.828 15.586 16.281 1 98.31 99 LYS B C 1
ATOM 2059 O O . LYS B 1 99 ? -5.926 15.664 15.438 1 98.31 99 LYS B O 1
ATOM 2064 N N . VAL B 1 100 ? -7.09 14.555 17.062 1 98.38 100 VAL B N 1
ATOM 2065 C CA . VAL B 1 100 ? -6.395 13.297 16.828 1 98.38 100 VAL B CA 1
ATOM 2066 C C . VAL B 1 100 ? -7.41 12.188 16.547 1 98.38 100 VAL B C 1
ATOM 2068 O O . VAL B 1 100 ? -8.344 11.977 17.312 1 98.38 100 VAL B O 1
ATOM 2071 N N . VAL B 1 101 ? -7.258 11.531 15.406 1 97.94 101 VAL B N 1
ATOM 2072 C CA . VAL B 1 101 ? -8.117 10.422 15 1 97.94 101 VAL B CA 1
ATOM 2073 C C . VAL B 1 101 ? -7.312 9.125 14.977 1 97.94 101 VAL B C 1
ATOM 2075 O O . VAL B 1 101 ? -6.215 9.078 14.414 1 97.94 101 VAL B O 1
ATOM 2078 N N . MET B 1 102 ? -7.793 8.109 15.648 1 97.81 102 MET B N 1
ATOM 2079 C CA . MET B 1 102 ? -7.207 6.77 15.633 1 97.81 102 MET B CA 1
ATOM 2080 C C . MET B 1 102 ? -8.016 5.832 14.742 1 97.81 102 MET B C 1
ATOM 2082 O O . MET B 1 102 ? -9.203 5.605 14.992 1 97.81 102 MET B O 1
ATOM 2086 N N . VAL B 1 103 ? -7.371 5.215 13.766 1 97.12 103 VAL B N 1
ATOM 2087 C CA . VAL B 1 103 ? -8.18 4.496 12.781 1 97.12 103 VAL B CA 1
ATOM 2088 C C . VAL B 1 103 ? -8.305 3.029 13.195 1 97.12 103 VAL B C 1
ATOM 2090 O O . VAL B 1 103 ? -9.18 2.314 12.711 1 97.12 103 VAL B O 1
ATOM 2093 N N . CYS B 1 104 ? -7.348 2.539 13.992 1 95.81 104 CYS B N 1
ATOM 2094 C CA . CYS B 1 104 ? -7.418 1.19 14.539 1 95.81 104 CYS B CA 1
ATOM 2095 C C . CYS B 1 104 ? -7.25 1.211 16.062 1 95.81 104 CYS B C 1
ATOM 2097 O O . CYS B 1 104 ? -6.473 2.004 16.594 1 95.81 104 CYS B O 1
ATOM 2099 N N . GLU B 1 105 ? -7.945 0.33 16.734 1 95.56 105 GLU B N 1
ATOM 2100 C CA . GLU B 1 105 ? -7.855 0.251 18.188 1 95.56 105 GLU B CA 1
ATOM 2101 C C . GLU B 1 105 ? -6.551 -0.406 18.625 1 95.56 105 GLU B C 1
ATOM 2103 O O . GLU B 1 105 ? -6.078 -0.177 19.75 1 95.56 105 GLU B O 1
ATOM 2108 N N . GLN B 1 106 ? -6.098 -1.322 17.797 1 92.88 106 GLN B N 1
ATOM 2109 C CA . GLN B 1 106 ? -4.828 -2.018 17.984 1 92.88 106 GLN B CA 1
ATOM 2110 C C . GLN B 1 106 ? -4.141 -2.268 16.641 1 92.88 106 GLN B C 1
ATOM 2112 O O . GLN B 1 106 ? -4.766 -2.15 15.586 1 92.88 106 GLN B O 1
ATOM 2117 N N . TYR B 1 107 ? -2.838 -2.549 16.812 1 87.25 107 TYR B N 1
ATOM 2118 C CA . TYR B 1 107 ? -2.137 -2.83 15.562 1 87.25 107 TYR B CA 1
ATOM 2119 C C . TYR B 1 107 ? -2.752 -4.027 14.844 1 87.25 107 TYR B C 1
ATOM 2121 O O . TYR B 1 107 ? -3.006 -5.062 15.469 1 87.25 107 TYR B O 1
ATOM 2129 N N . GLN B 1 108 ? -2.984 -3.926 13.602 1 82.25 108 GLN B N 1
ATOM 2130 C CA . GLN B 1 108 ? -3.33 -4.992 12.672 1 82.25 108 GLN B CA 1
ATOM 2131 C C . GLN B 1 108 ? -2.777 -4.707 11.281 1 82.25 108 GLN B C 1
ATOM 2133 O O . GLN B 1 108 ? -2.633 -3.547 10.891 1 82.25 108 GLN B O 1
ATOM 2138 N N . PRO B 1 109 ? -2.424 -5.758 10.617 1 77.81 109 PRO B N 1
ATOM 2139 C CA . PRO B 1 109 ? -2.008 -5.52 9.234 1 77.81 109 PRO B CA 1
ATOM 2140 C C . PRO B 1 109 ? -2.979 -4.621 8.469 1 77.81 109 PRO B C 1
ATOM 2142 O O . PRO B 1 109 ? -4.195 -4.801 8.562 1 77.81 109 PRO B O 1
ATOM 2145 N N . GLY B 1 110 ? -2.477 -3.586 7.863 1 82.62 110 GLY B N 1
ATOM 2146 C CA . GLY B 1 110 ? -3.318 -2.715 7.059 1 82.62 110 GLY B CA 1
ATOM 2147 C C . GLY B 1 110 ? -3.666 -1.412 7.754 1 82.62 110 GLY B C 1
ATOM 2148 O O . GLY B 1 110 ? -4.293 -0.533 7.156 1 82.62 110 GLY B O 1
ATOM 2149 N N . CYS B 1 111 ? -3.279 -1.257 9.031 1 91.06 111 CYS B N 1
ATOM 2150 C CA . CYS B 1 111 ? -3.604 -0.052 9.781 1 91.06 111 CYS B CA 1
ATOM 2151 C C . CYS B 1 111 ? -3.059 1.19 9.086 1 91.06 111 CYS B C 1
ATOM 2153 O O . CYS B 1 111 ? -3.727 2.223 9.039 1 91.06 111 CYS B O 1
ATOM 2155 N N . TYR B 1 112 ? -1.898 1.078 8.5 1 91.56 112 TYR B N 1
ATOM 2156 C CA . TYR B 1 112 ? -1.286 2.23 7.852 1 91.56 112 TYR B CA 1
ATOM 2157 C C . TYR B 1 112 ? -2.021 2.582 6.562 1 91.56 112 TYR B C 1
ATOM 2159 O O . TYR B 1 112 ? -2.182 3.76 6.234 1 91.56 112 TYR B O 1
ATOM 2167 N N . HIS B 1 113 ? -2.455 1.598 5.922 1 88.94 113 HIS B N 1
ATOM 2168 C CA . HIS B 1 113 ? -3.252 1.829 4.723 1 88.94 113 HIS B CA 1
ATOM 2169 C C . HIS B 1 113 ? -4.57 2.514 5.062 1 88.94 113 HIS B C 1
ATOM 2171 O O . HIS B 1 113 ? -4.977 3.461 4.383 1 88.94 113 HIS B O 1
ATOM 2177 N N . LYS B 1 114 ? -5.215 1.967 6.082 1 91.44 114 LYS B N 1
ATOM 2178 C CA . LYS B 1 114 ? -6.465 2.574 6.531 1 91.44 114 LYS B CA 1
ATOM 2179 C C . LYS B 1 114 ? -6.266 4.047 6.875 1 91.44 114 LYS B C 1
ATOM 2181 O O . LYS B 1 114 ? -7.09 4.891 6.516 1 91.44 114 LYS B O 1
ATOM 2186 N N . ARG B 1 115 ? -5.203 4.301 7.543 1 95.75 115 ARG B N 1
ATOM 2187 C CA . ARG B 1 115 ? -4.855 5.672 7.914 1 95.75 115 ARG B CA 1
ATOM 2188 C C . ARG B 1 115 ? -4.656 6.539 6.676 1 95.75 115 ARG B C 1
ATOM 2190 O O . ARG B 1 115 ? -5.215 7.637 6.586 1 95.75 115 ARG B O 1
ATOM 2197 N N . ASN B 1 116 ? -3.881 6.055 5.711 1 95.38 116 ASN B N 1
ATOM 2198 C CA . ASN B 1 116 ? -3.627 6.816 4.492 1 95.38 116 ASN B CA 1
ATOM 2199 C C . ASN B 1 116 ? -4.914 7.078 3.717 1 95.38 116 ASN B C 1
ATOM 2201 O O . ASN B 1 116 ? -5.121 8.172 3.197 1 95.38 116 ASN B O 1
ATOM 2205 N N . ARG B 1 117 ? -5.785 6.125 3.736 1 94.19 117 ARG B N 1
ATOM 2206 C CA . ARG B 1 117 ? -7.055 6.285 3.035 1 94.19 117 ARG B CA 1
ATOM 2207 C C . ARG B 1 117 ? -7.934 7.324 3.727 1 94.19 117 ARG B C 1
ATOM 2209 O O . ARG B 1 117 ? -8.586 8.133 3.062 1 94.19 117 ARG B O 1
ATOM 2216 N N . HIS B 1 118 ? -7.977 7.273 5 1 97.06 118 HIS B N 1
ATOM 2217 C CA . HIS B 1 118 ? -8.742 8.25 5.762 1 97.06 118 HIS B CA 1
ATOM 2218 C C . HIS B 1 118 ? -8.297 9.672 5.449 1 97.06 118 HIS B C 1
ATOM 2220 O O . HIS B 1 118 ? -9.125 10.562 5.234 1 97.06 118 HIS B O 1
ATOM 2226 N N . LEU B 1 119 ? -7.008 9.82 5.391 1 98.12 119 LEU B N 1
ATOM 2227 C CA . LEU B 1 119 ? -6.457 11.133 5.074 1 98.12 119 LEU B CA 1
ATOM 2228 C C . LEU B 1 119 ? -6.918 11.594 3.695 1 98.12 119 LEU B C 1
ATOM 2230 O O . LEU B 1 119 ? -7.445 12.703 3.553 1 98.12 119 LEU B O 1
ATOM 2234 N N . VAL B 1 120 ? -6.816 10.773 2.709 1 97.5 120 VAL B N 1
ATOM 2235 C CA . VAL B 1 120 ? -7.141 11.141 1.332 1 97.5 120 VAL B CA 1
ATOM 2236 C C . VAL B 1 120 ? -8.648 11.32 1.19 1 97.5 120 VAL B C 1
ATOM 2238 O O . VAL B 1 120 ? -9.109 12.297 0.595 1 97.5 120 VAL B O 1
ATOM 2241 N N . ASP B 1 121 ? -9.422 10.453 1.797 1 96.62 121 ASP B N 1
ATOM 2242 C CA . ASP B 1 121 ? -10.875 10.461 1.648 1 96.62 121 ASP B CA 1
ATOM 2243 C C . ASP B 1 121 ? -11.477 11.734 2.223 1 96.62 121 ASP B C 1
ATOM 2245 O O . ASP B 1 121 ? -12.594 12.117 1.864 1 96.62 121 ASP B O 1
ATOM 2249 N N . ASN B 1 122 ? -10.727 12.406 3.027 1 98.06 122 ASN B N 1
ATOM 2250 C CA . ASN B 1 122 ? -11.25 13.609 3.676 1 98.06 122 ASN B CA 1
ATOM 2251 C C . ASN B 1 122 ? -10.562 14.867 3.17 1 98.06 122 ASN B C 1
ATOM 2253 O O . ASN B 1 122 ? -10.641 15.922 3.805 1 98.06 122 ASN B O 1
ATOM 2257 N N . SER B 1 123 ? -9.898 14.734 2.062 1 98.5 123 SER B N 1
ATOM 2258 C CA . SER B 1 123 ? -9.117 15.875 1.599 1 98.5 123 SER B CA 1
ATOM 2259 C C . SER B 1 123 ? -9.406 16.188 0.132 1 98.5 123 SER B C 1
ATOM 2261 O O . SER B 1 123 ? -9.664 15.273 -0.659 1 98.5 123 SER B O 1
ATOM 2263 N N . GLY B 1 124 ? -9.367 17.453 -0.216 1 98.44 124 GLY B N 1
ATOM 2264 C CA . GLY B 1 124 ? -9.422 17.875 -1.606 1 98.44 124 GLY B CA 1
ATOM 2265 C C . GLY B 1 124 ? -8.047 18.141 -2.197 1 98.44 124 GLY B C 1
ATOM 2266 O O . GLY B 1 124 ? -7.906 18.266 -3.416 1 98.44 124 GLY B O 1
ATOM 2267 N N . HIS B 1 125 ? -7.074 18.234 -1.356 1 98.69 125 HIS B N 1
ATOM 2268 C CA . HIS B 1 125 ? -5.691 18.5 -1.738 1 98.69 125 HIS B CA 1
ATOM 2269 C C . HIS B 1 125 ? -4.738 17.516 -1.056 1 98.69 125 HIS B C 1
ATOM 2271 O O . HIS B 1 125 ? -5.023 17.031 0.04 1 98.69 125 HIS B O 1
ATOM 2277 N N . CYS B 1 126 ? -3.668 17.266 -1.762 1 98.69 126 CYS B N 1
ATOM 2278 C CA . CYS B 1 126 ? -2.623 16.438 -1.191 1 98.69 126 CYS B CA 1
ATOM 2279 C C . CYS B 1 126 ? -1.239 16.969 -1.543 1 98.69 126 CYS B C 1
ATOM 2281 O O . CYS B 1 126 ? -0.902 17.109 -2.721 1 98.69 126 CYS B O 1
ATOM 2283 N N . ILE B 1 127 ? -0.497 17.359 -0.52 1 98.75 127 ILE B N 1
ATOM 2284 C CA . ILE B 1 127 ? 0.917 17.672 -0.693 1 98.75 127 ILE B CA 1
ATOM 2285 C C . ILE B 1 127 ? 1.765 16.453 -0.337 1 98.75 127 ILE B C 1
ATOM 2287 O O . ILE B 1 127 ? 1.592 15.852 0.73 1 98.75 127 ILE B O 1
ATOM 2291 N N . CYS B 1 128 ? 2.637 16.078 -1.222 1 98.44 128 CYS B N 1
ATOM 2292 C CA . CYS B 1 128 ? 3.416 14.875 -0.956 1 98.44 128 CYS B CA 1
ATOM 2293 C C . CYS B 1 128 ? 4.895 15.109 -1.249 1 98.44 128 CYS B C 1
ATOM 2295 O O . CYS B 1 128 ? 5.266 16.125 -1.829 1 98.44 128 CYS B O 1
ATOM 2297 N N . TYR B 1 129 ? 5.723 14.297 -0.701 1 97.88 129 TYR B N 1
ATOM 2298 C CA . TYR B 1 129 ? 7.125 14.148 -1.07 1 97.88 129 TYR B CA 1
ATOM 2299 C C . TYR B 1 129 ? 7.414 12.719 -1.529 1 97.88 129 TYR B C 1
ATOM 2301 O O . TYR B 1 129 ? 7.633 11.828 -0.707 1 97.88 129 TYR B O 1
ATOM 2309 N N . LEU B 1 130 ? 7.414 12.516 -2.771 1 96.06 130 LEU B N 1
ATOM 2310 C CA . LEU B 1 130 ? 7.555 11.211 -3.4 1 96.06 130 LEU B CA 1
ATOM 2311 C C . LEU B 1 130 ? 8.688 11.219 -4.426 1 96.06 130 LEU B C 1
ATOM 2313 O O . LEU B 1 130 ? 8.586 11.891 -5.457 1 96.06 130 LEU B O 1
ATOM 2317 N N . THR B 1 131 ? 9.727 10.492 -4.082 1 93.62 131 THR B N 1
ATOM 2318 C CA . THR B 1 131 ? 10.867 10.461 -4.992 1 93.62 131 THR B CA 1
ATOM 2319 C C . THR B 1 131 ? 10.914 9.133 -5.746 1 93.62 131 THR B C 1
ATOM 2321 O O . THR B 1 131 ? 11.586 9.031 -6.777 1 93.62 131 THR B O 1
ATOM 2324 N N . ARG B 1 132 ? 10.281 8.109 -5.238 1 85.31 132 ARG B N 1
ATOM 2325 C CA . ARG B 1 132 ? 10.273 6.797 -5.875 1 85.31 132 ARG B CA 1
ATOM 2326 C C . ARG B 1 132 ? 8.852 6.277 -6.047 1 85.31 132 ARG B C 1
ATOM 2328 O O . ARG B 1 132 ? 8.016 6.453 -5.16 1 85.31 132 ARG B O 1
ATOM 2335 N N . ALA B 1 133 ? 8.602 5.723 -7.098 1 80 133 ALA B N 1
ATOM 2336 C CA . ALA B 1 133 ? 7.258 5.273 -7.465 1 80 133 ALA B CA 1
ATOM 2337 C C . ALA B 1 133 ? 6.906 3.965 -6.762 1 80 133 ALA B C 1
ATOM 2339 O O . ALA B 1 133 ? 6.344 3.055 -7.379 1 80 133 ALA B O 1
ATOM 2340 N N . SER B 1 134 ? 7.387 3.791 -5.574 1 76.69 134 SER B N 1
ATOM 2341 C CA . SER B 1 134 ? 7.082 2.574 -4.824 1 76.69 134 SER B CA 1
ATOM 2342 C C . SER B 1 134 ? 6.875 2.875 -3.344 1 76.69 134 SER B C 1
ATOM 2344 O O . SER B 1 134 ? 7.246 3.949 -2.865 1 76.69 134 SER B O 1
ATOM 2346 N N . GLY B 1 135 ? 6.082 1.895 -2.748 1 83.31 135 GLY B N 1
ATOM 2347 C CA . GLY B 1 135 ? 5.879 2.023 -1.313 1 83.31 135 GLY B CA 1
ATOM 2348 C C . GLY B 1 135 ? 4.531 2.621 -0.952 1 83.31 135 GLY B C 1
ATOM 2349 O O . GLY B 1 135 ? 3.691 2.844 -1.825 1 83.31 135 GLY B O 1
ATOM 2350 N N . GLY B 1 136 ? 4.324 2.809 0.319 1 88.19 136 GLY B N 1
ATOM 2351 C CA . GLY B 1 136 ? 3.068 3.312 0.85 1 88.19 136 GLY B CA 1
ATOM 2352 C C . GLY B 1 136 ? 2.727 4.703 0.356 1 88.19 136 GLY B C 1
ATOM 2353 O O . GLY B 1 136 ? 1.568 4.992 0.045 1 88.19 136 GLY B O 1
ATOM 2354 N N . THR B 1 137 ? 3.789 5.492 0.216 1 92.44 137 THR B N 1
ATOM 2355 C CA . THR B 1 137 ? 3.578 6.855 -0.253 1 92.44 137 THR B CA 1
ATOM 2356 C C . THR B 1 137 ? 3.074 6.859 -1.693 1 92.44 137 THR B C 1
ATOM 2358 O O . THR B 1 137 ? 2.107 7.555 -2.018 1 92.44 137 THR B O 1
ATOM 2361 N N . ALA B 1 138 ? 3.721 6.074 -2.516 1 91.25 138 ALA B N 1
ATOM 2362 C CA . ALA B 1 138 ? 3.314 5.988 -3.916 1 91.25 138 ALA B CA 1
ATOM 2363 C C . ALA B 1 138 ? 1.867 5.523 -4.039 1 91.25 138 ALA B C 1
ATOM 2365 O O . ALA B 1 138 ? 1.1 6.07 -4.836 1 91.25 138 ALA B O 1
ATOM 2366 N N . CYS B 1 139 ? 1.488 4.57 -3.248 1 92.25 139 CYS B N 1
ATOM 2367 C CA . CYS B 1 139 ? 0.124 4.055 -3.244 1 92.25 139 CYS B CA 1
ATOM 2368 C C . CYS B 1 139 ? -0.865 5.129 -2.814 1 92.25 139 CYS B C 1
ATOM 2370 O O . CYS B 1 139 ? -1.919 5.293 -3.432 1 92.25 139 CYS B O 1
ATOM 2372 N N . THR B 1 140 ? -0.469 5.852 -1.838 1 94.81 140 THR B N 1
ATOM 2373 C CA . THR B 1 140 ? -1.333 6.906 -1.316 1 94.81 140 THR B CA 1
ATOM 2374 C C . THR B 1 140 ? -1.523 8.008 -2.352 1 94.81 140 THR B C 1
ATOM 2376 O O . THR B 1 140 ? -2.641 8.484 -2.561 1 94.81 140 THR B O 1
ATOM 2379 N N . VAL B 1 141 ? -0.458 8.344 -3.031 1 95.25 141 VAL B N 1
ATOM 2380 C CA . VAL B 1 141 ? -0.516 9.383 -4.051 1 95.25 141 VAL B CA 1
ATOM 2381 C C . VAL B 1 141 ? -1.412 8.93 -5.203 1 95.25 141 VAL B C 1
ATOM 2383 O O . VAL B 1 141 ? -2.262 9.688 -5.672 1 95.25 141 VAL B O 1
ATOM 2386 N N . ALA B 1 142 ? -1.248 7.734 -5.637 1 90.88 142 ALA B N 1
ATOM 2387 C CA . ALA B 1 142 ? -2.086 7.195 -6.707 1 90.88 142 ALA B CA 1
ATOM 2388 C C . ALA B 1 142 ? -3.559 7.195 -6.301 1 90.88 142 ALA B C 1
ATOM 2390 O O . ALA B 1 142 ? -4.43 7.539 -7.105 1 90.88 142 ALA B O 1
ATOM 2391 N N . TYR B 1 143 ? -3.777 6.832 -5.117 1 93.38 143 TYR B N 1
ATOM 2392 C CA . TYR B 1 143 ? -5.141 6.816 -4.598 1 93.38 143 TYR B CA 1
ATOM 2393 C C . TYR B 1 143 ? -5.727 8.219 -4.555 1 93.38 143 TYR B C 1
ATOM 2395 O O . TYR B 1 143 ? -6.871 8.438 -4.957 1 93.38 143 TYR B O 1
ATOM 2403 N N . ALA B 1 144 ? -4.914 9.125 -4.117 1 96.06 144 ALA B N 1
ATOM 2404 C CA . ALA B 1 144 ? -5.355 10.516 -4.059 1 96.06 144 ALA B CA 1
ATOM 2405 C C . ALA B 1 144 ? -5.734 11.023 -5.445 1 96.06 144 ALA B C 1
ATOM 2407 O O . ALA B 1 144 ? -6.773 11.672 -5.609 1 96.06 144 ALA B O 1
ATOM 2408 N N . GLN B 1 145 ? -4.91 10.695 -6.379 1 94.31 145 GLN B N 1
ATOM 2409 C CA . GLN B 1 145 ? -5.184 11.102 -7.754 1 94.31 145 GLN B CA 1
ATOM 2410 C C . GLN B 1 145 ? -6.48 10.492 -8.266 1 94.31 145 GLN B C 1
ATOM 2412 O O . GLN B 1 145 ? -7.301 11.18 -8.875 1 94.31 145 GLN B O 1
ATOM 2417 N N . ARG B 1 146 ? -6.707 9.305 -7.961 1 90.69 146 ARG B N 1
ATOM 2418 C CA . ARG B 1 146 ? -7.91 8.609 -8.398 1 90.69 146 ARG B CA 1
ATOM 2419 C C . ARG B 1 146 ? -9.156 9.195 -7.742 1 90.69 146 ARG B C 1
ATOM 2421 O O . ARG B 1 146 ? -10.219 9.242 -8.359 1 90.69 146 ARG B O 1
ATOM 2428 N N . GLN B 1 147 ? -8.953 9.688 -6.555 1 93.25 147 GLN B N 1
ATOM 2429 C CA . GLN B 1 147 ? -10.078 10.234 -5.805 1 93.25 147 GLN B CA 1
ATOM 2430 C C . GLN B 1 147 ? -10.336 11.695 -6.188 1 93.25 147 GLN B C 1
ATOM 2432 O O . GLN B 1 147 ? -11.234 12.336 -5.637 1 93.25 147 GLN B O 1
ATOM 2437 N N . GLY B 1 148 ? -9.523 12.188 -7.016 1 94.62 148 GLY B N 1
ATOM 2438 C CA . GLY B 1 148 ? -9.75 13.531 -7.516 1 94.62 148 GLY B CA 1
ATOM 2439 C C . GLY B 1 148 ? -9.078 14.602 -6.676 1 94.62 148 GLY B C 1
ATOM 2440 O O . GLY B 1 148 ? -9.391 15.789 -6.812 1 94.62 148 GLY B O 1
ATOM 2441 N N . CYS B 1 149 ? -8.211 14.227 -5.816 1 96.94 149 CYS B N 1
ATOM 2442 C CA . CYS B 1 149 ? -7.445 15.203 -5.055 1 96.94 149 CYS B CA 1
ATOM 2443 C C . CYS B 1 149 ? -6.441 15.922 -5.945 1 96.94 149 CYS B C 1
ATOM 2445 O O . CYS B 1 149 ? -5.812 15.305 -6.805 1 96.94 149 CYS B O 1
ATOM 2447 N N . SER B 1 150 ? -6.316 17.219 -5.723 1 98 150 SER B N 1
ATOM 2448 C CA . SER B 1 150 ? -5.211 17.938 -6.344 1 98 150 SER B CA 1
ATOM 2449 C C . SER B 1 150 ? -3.887 17.625 -5.652 1 98 150 SER B C 1
ATOM 2451 O O . SER B 1 150 ? -3.664 18.047 -4.512 1 98 150 SER B O 1
ATOM 2453 N N . VAL B 1 151 ? -3.014 16.953 -6.406 1 98 151 VAL B N 1
ATOM 2454 C CA . VAL B 1 151 ? -1.785 16.484 -5.781 1 98 151 VAL B CA 1
ATOM 2455 C C . VAL B 1 151 ? -0.62 17.391 -6.168 1 98 151 VAL B C 1
ATOM 2457 O O . VAL B 1 151 ? -0.44 17.703 -7.348 1 98 151 VAL B O 1
ATOM 2460 N N . THR B 1 152 ? 0.15 17.828 -5.195 1 98.12 152 THR B N 1
ATOM 2461 C CA . THR B 1 152 ? 1.387 18.578 -5.387 1 98.12 152 THR B CA 1
ATOM 2462 C C . THR B 1 152 ? 2.576 17.812 -4.816 1 98.12 152 THR B C 1
ATOM 2464 O O . THR B 1 152 ? 2.656 17.594 -3.605 1 98.12 152 THR B O 1
ATOM 2467 N N . ASN B 1 153 ? 3.496 17.438 -5.613 1 97.88 153 ASN B N 1
ATOM 2468 C CA . ASN B 1 153 ? 4.699 16.734 -5.176 1 97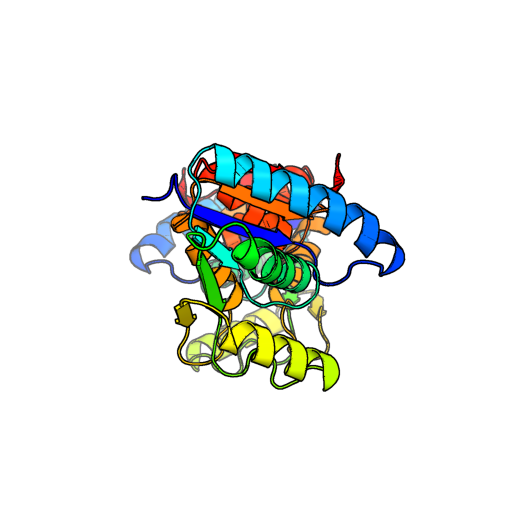.88 153 ASN B CA 1
ATOM 2469 C C . ASN B 1 153 ? 5.879 17.688 -5.023 1 97.88 153 ASN B C 1
ATOM 2471 O O . ASN B 1 153 ? 6.316 18.312 -6 1 97.88 153 ASN B O 1
ATOM 2475 N N . LEU B 1 154 ? 6.43 17.734 -3.902 1 97.81 154 LEU B N 1
ATOM 2476 C CA . LEU B 1 154 ? 7.488 18.688 -3.6 1 97.81 154 LEU B CA 1
ATOM 2477 C C . LEU B 1 154 ? 8.828 18.203 -4.133 1 97.81 154 LEU B C 1
ATOM 2479 O O . LEU B 1 154 ? 9.789 18.969 -4.207 1 97.81 154 LEU B O 1
ATOM 2483 N N . ALA B 1 155 ? 9.031 16.828 -4.406 1 94.62 155 ALA B N 1
ATOM 2484 C CA . ALA B 1 155 ? 10.289 16.297 -4.922 1 94.62 155 ALA B CA 1
ATOM 2485 C C . ALA B 1 155 ? 10.539 16.75 -6.355 1 94.62 155 ALA B C 1
ATOM 2487 O O . ALA B 1 155 ? 11.68 16.781 -6.82 1 94.62 155 ALA B O 1
ATOM 2488 N N . GLY B 1 156 ? 9.609 16.922 -7.297 1 75.19 156 GLY B N 1
ATOM 2489 C CA . GLY B 1 156 ? 9.766 17.281 -8.695 1 75.19 156 GLY B CA 1
ATOM 2490 C C . GLY B 1 156 ? 9.945 18.766 -8.914 1 75.19 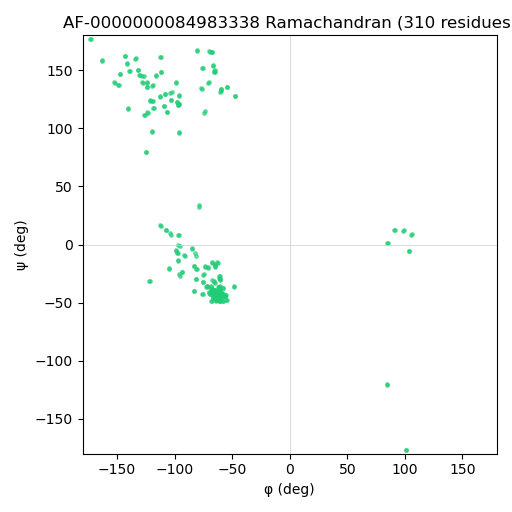156 GLY B C 1
ATOM 2491 O O . GLY B 1 156 ? 10.203 19.203 -10.031 1 75.19 156 GLY B O 1
ATOM 2492 N N . GLN B 1 157 ? 9.773 19.656 -7.98 1 51.28 157 GLN B N 1
ATOM 2493 C CA . GLN B 1 157 ? 9.797 21.094 -8.258 1 51.28 157 GLN B CA 1
ATOM 2494 C C . GLN B 1 157 ? 11.102 21.719 -7.785 1 51.28 157 GLN B C 1
ATOM 2496 O O . GLN B 1 157 ? 11.742 21.219 -6.863 1 51.28 157 GLN B O 1
#

Solvent-accessible surface area (backbone atoms only — not comparable to full-atom values): 16682 Å² total; per-residue (Å²): 117,31,72,30,15,33,19,50,48,31,46,51,87,63,67,70,88,47,45,65,61,50,53,52,54,47,51,51,52,51,51,53,39,42,76,72,59,35,35,37,39,33,30,52,68,44,62,41,41,31,44,55,50,52,53,49,53,60,58,46,28,77,81,39,70,81,46,40,42,33,37,37,30,31,26,75,64,78,51,70,82,50,57,68,71,54,36,53,52,48,51,52,53,58,68,70,35,73,40,78,45,69,72,27,90,51,87,48,96,58,31,62,56,53,26,50,47,53,41,44,76,54,20,32,28,32,45,31,38,62,88,52,90,56,63,71,44,36,39,44,50,54,47,28,51,73,71,64,25,51,72,47,56,61,60,84,105,117,31,73,30,15,32,20,51,48,30,47,51,86,64,66,71,88,49,45,66,62,50,50,52,52,47,52,51,53,52,52,52,40,40,75,71,59,35,36,37,38,33,31,52,69,45,63,40,41,29,44,55,50,54,51,49,53,60,59,47,28,77,80,38,71,80,46,40,43,32,36,36,31,30,25,74,64,79,53,71,83,51,57,68,72,56,35,52,51,48,51,53,51,58,69,71,34,73,40,80,44,68,71,27,90,51,84,49,95,59,30,61,55,53,27,50,47,53,42,43,77,51,20,32,29,32,46,31,38,62,88,52,90,58,63,71,44,35,39,46,51,54,45,27,51,74,71,63,24,52,73,45,55,61,60,84,106

Sequence (314 aa):
MKEKTCCFTGHRDIPKKLYPKIKKRLKHEIKRLISQGVLYFGCGGAQGFDTLCAQMVLKLKRKYPDIKLILVLPFPGQADLWQADDVRRYESIKRWADKVVMVCEQYQPGCYHKRNRHLVDNSGHCICYLTRASGGTACTVAYAQRQGCSVTNLAGQMKEKTCCFTGHRDIPKKLYPKIKKRLKHEIKRLISQGVLYFGCGGAQGFDTLCAQMVLKLKRKYPDIKLILVLPFPGQADLWQADDVRRYESIKRWADKVVMVCEQYQPGCYHKRNRHLVDNSGHCICYLTRASGGTACTVAYAQRQGCSVTNLAGQ

Radius of gyration: 21.55 Å; Cα contacts (8 Å, |Δi|>4): 553; chains: 2; bounding box: 41×66×47 Å

pLDDT: mean 95.2, std 5.94, range [51.28, 98.88]

InterPro domains:
  IPR010697 YspA SLOG family [PF06908] (19-134)
  IPR010697 YspA SLOG family [PTHR38440] (4-144)

Secondary structure (DSSP, 8-state):
-GGGEEEEEE-S---GGGHHHHHHHHHHHHHHHHHTT--EEEE---STHHHHHHHHHHHHTTT-TT-EEEEEESSTTTTTTS-HHHHHHHHHHHHH-SEEEES-SS--TTHHHHHHHHHHHT-SEEEEE--SS-SHHHHHHHHHHHTT-EEEETT--/-GGGEEEEEE-S---GGGHHHHHHHHHHHHHHHHHTT--EEEE---STHHHHHHHHHHHHTTT-TT-EEEEEESSTTTTTTS-HHHHHHHHHHHHH-SEEEES-SS--TTHHHHHHHHHHHT-SEEEEE--SS-HHHHHHHHHHHHTT-EEEETT--

Foldseek 3Di:
DQLLEEEEEEDQDDPPVCLVVLLVVLLVVVVVSVVVRRAEYEAALHHDPRLSNLVSQLVCCVVVVRHFYEYEYLEPCPCVPPDPVSVVSSVVSVVSGPYYHYQDHHDDPCSVVSSLCVRLVRHQAYEYAYDDCDDPRVVSQVVSVVVNHHYHYSNVD/DQLLEEEEEEDQDDPPVCLVVLLVVLLVVVVVSVVVRRAEYEAALHHDPRLSNLVSQLVCCVVVVRHFYEYEYLEPCPCVPPDPVSVVSSVVSVVSGPYYHYQDHHDDPCSVVSSLCVRLVRHQAYEYAYDDCDDPRVVSQVVSVVVNHHYHYSNVD

Organism: NCBI:txid537013

Nearest PDB structures (foldseek):
  2nx2-assembly1_A  TM=9.179E-01  e=1.381E-12  Bacillus subtilis
  9b92-assembly1_A  TM=5.889E-01  e=3.031E-01  Homo sapiens
  6kua-assembly2_F  TM=4.299E-01  e=4.723E-01  Staphylococcus aureus
  8db3-assembly1_A-2  TM=2.564E-01  e=3.987E-02  Cereibacter sphaeroides
  7dy2-assembly1_D  TM=3.148E-01  e=6.620E-02  Synechococcus elongatus PCC 7942 = FACHB-805